Protein AF-0000000076976028 (afdb_homodimer)

Sequence (360 aa):
MKITAATSFAPACDESLAGLVNSCLFDVTYEQRVEIQTKALVPENLKFLDPPKCEGVFVSKLKPELKIQDKASLKLQSTLLKIVVSVIQSMVDVTTPVPTTGDVAADAAATEEKQNKILGQLTDALVLIGSANASINKRRCGDLQGIIAKKYEPLCKSYTSHHNQNFQKIIMTRILFQIQMKITAATSFAPACDESLAGLVNSCLFDVTYEQRVEIQTKALVPENLKFLDPPKCEGVFVSKLKPELKIQDKASLKLQSTLLKIVVSVIQSMVDVTTPVPTTGDVAADAAATEEKQNKILGQLTDALVLIGSANASINKRRCGDLQGIIAKKYEPLCKSYTSHHNQNFQKIIMTRILFQIQ

Structure (mmCIF, N/CA/C/O backbone):
data_AF-0000000076976028-model_v1
#
loop_
_entity.id
_entity.type
_entity.pdbx_description
1 polymer 'Uncharacterized protein'
#
loop_
_atom_site.group_PDB
_atom_site.id
_atom_site.type_symbol
_atom_site.label_atom_id
_atom_site.label_alt_id
_atom_site.label_comp_id
_atom_site.label_asym_id
_atom_site.label_entity_id
_atom_site.label_seq_id
_atom_site.pdbx_PDB_ins_code
_atom_site.Cartn_x
_atom_site.Cartn_y
_atom_site.Cartn_z
_atom_site.occupancy
_atom_site.B_iso_or_equiv
_atom_site.auth_seq_id
_atom_site.auth_comp_id
_atom_site.auth_asym_id
_atom_site.auth_atom_id
_atom_site.pdbx_PDB_model_num
ATOM 1 N N . MET A 1 1 ? -22.922 1.224 26.766 1 20.97 1 MET A N 1
ATOM 2 C CA . MET A 1 1 ? -22.094 0.049 26.516 1 20.97 1 MET A CA 1
ATOM 3 C C . MET A 1 1 ? -21.031 0.35 25.469 1 20.97 1 MET A C 1
ATOM 5 O O . MET A 1 1 ? -21.359 0.759 24.344 1 20.97 1 MET A O 1
ATOM 9 N N . LYS A 1 2 ? -19.828 0.816 25.781 1 28.77 2 LYS A N 1
ATOM 10 C CA . LYS A 1 2 ? -18.781 1.252 24.859 1 28.77 2 LYS A CA 1
ATOM 11 C C . LYS A 1 2 ? -18.438 0.158 23.859 1 28.77 2 LYS A C 1
ATOM 13 O O . LYS A 1 2 ? -18.094 -0.962 24.234 1 28.77 2 LYS A O 1
ATOM 18 N N . ILE A 1 3 ? -19.062 -0.055 22.828 1 30.62 3 ILE A N 1
ATOM 19 C CA . ILE A 1 3 ? -18.875 -1.087 21.828 1 30.62 3 ILE A CA 1
ATOM 20 C C . ILE A 1 3 ? -17.406 -1.133 21.391 1 30.62 3 ILE A C 1
ATOM 22 O O . ILE A 1 3 ? -16.906 -0.194 20.781 1 30.62 3 ILE A O 1
ATOM 26 N N . THR A 1 4 ? -16.531 -1.501 22.297 1 37.06 4 THR A N 1
ATOM 27 C CA . THR A 1 4 ? -15.148 -1.822 21.938 1 37.06 4 THR A CA 1
ATOM 28 C C . THR A 1 4 ? -15.102 -2.734 20.719 1 37.06 4 THR A C 1
ATOM 30 O O . THR A 1 4 ? -15.617 -3.854 20.75 1 37.06 4 THR A O 1
ATOM 33 N N . ALA A 1 5 ? -15.484 -2.428 19.625 1 40.16 5 ALA A N 1
ATOM 34 C CA . ALA A 1 5 ? -15.406 -3.295 18.453 1 40.16 5 ALA A CA 1
ATOM 35 C C . ALA A 1 5 ? -14.195 -4.219 18.547 1 40.16 5 ALA A C 1
ATOM 37 O O . ALA A 1 5 ? -13.062 -3.754 18.672 1 40.16 5 ALA A O 1
ATOM 38 N N . ALA A 1 6 ? -14.219 -5.293 19.219 1 43.56 6 ALA A N 1
ATOM 39 C CA . ALA A 1 6 ? -13.266 -6.383 19.391 1 43.56 6 ALA A CA 1
ATOM 40 C C . ALA A 1 6 ? -12.484 -6.645 18.109 1 43.56 6 ALA A C 1
ATOM 42 O O . ALA A 1 6 ? -13.078 -6.84 17.047 1 43.56 6 ALA A O 1
ATOM 43 N N . THR A 1 7 ? -11.391 -5.957 17.953 1 57 7 THR A N 1
ATOM 44 C CA . THR A 1 7 ? -10.516 -6.227 16.812 1 57 7 THR A CA 1
ATOM 45 C C . THR A 1 7 ? -10.375 -7.73 16.594 1 57 7 THR A C 1
ATOM 47 O O . THR A 1 7 ? -9.953 -8.461 17.484 1 57 7 THR A O 1
ATOM 50 N N . SER A 1 8 ? -11.234 -8.383 15.898 1 73.88 8 SER A N 1
ATOM 51 C CA . SER A 1 8 ? -11.164 -9.797 15.547 1 73.88 8 SER A CA 1
ATOM 52 C C . SER A 1 8 ? -9.938 -10.094 14.695 1 73.88 8 SER A C 1
ATOM 54 O O . SER A 1 8 ? -9.57 -9.297 13.828 1 73.88 8 SER A O 1
ATOM 56 N N . PHE A 1 9 ? -9.055 -10.914 15.312 1 81.06 9 PHE A N 1
ATOM 57 C CA . PHE A 1 9 ? -7.859 -11.367 14.625 1 81.06 9 PHE A CA 1
ATOM 58 C C . PHE A 1 9 ? -8.133 -12.672 13.875 1 81.06 9 PHE A C 1
ATOM 60 O O . PHE A 1 9 ? -9.016 -13.445 14.266 1 81.06 9 PHE A O 1
ATOM 67 N N . ALA A 1 10 ? -7.457 -12.836 12.758 1 84.88 10 ALA A N 1
ATOM 68 C CA . ALA A 1 10 ? -7.438 -14.125 12.07 1 84.88 10 ALA A CA 1
ATOM 69 C C . ALA A 1 10 ? -6.488 -15.094 12.766 1 84.88 10 ALA A C 1
ATOM 71 O O . ALA A 1 10 ? -5.625 -14.688 13.539 1 84.88 10 ALA A O 1
ATOM 72 N N . PRO A 1 11 ? -6.711 -16.406 12.516 1 87.12 11 PRO A N 1
ATOM 73 C CA . PRO A 1 11 ? -5.75 -17.375 13.039 1 87.12 11 PRO A CA 1
ATOM 74 C C . PRO A 1 11 ? -4.312 -17.062 12.633 1 87.12 11 PRO A C 1
ATOM 76 O O . PRO A 1 11 ? -4.082 -16.469 11.57 1 87.12 11 PRO A O 1
ATOM 79 N N . ALA A 1 12 ? -3.361 -17.547 13.445 1 88.88 12 ALA A N 1
ATOM 80 C CA . ALA A 1 12 ? -1.941 -17.297 13.211 1 88.88 12 ALA A CA 1
ATOM 81 C C . ALA A 1 12 ? -1.494 -17.891 11.883 1 88.88 12 ALA A C 1
ATOM 83 O O . ALA A 1 12 ? -1.927 -18.984 11.508 1 88.88 12 ALA A O 1
ATOM 84 N N . CYS A 1 13 ? -0.639 -17.141 11.219 1 87.31 13 CYS A N 1
ATOM 85 C CA . CYS A 1 13 ? 0.009 -17.703 10.047 1 87.31 13 CYS A CA 1
ATOM 86 C C . CYS A 1 13 ? 1.301 -18.422 10.422 1 87.31 13 CYS A C 1
ATOM 88 O O 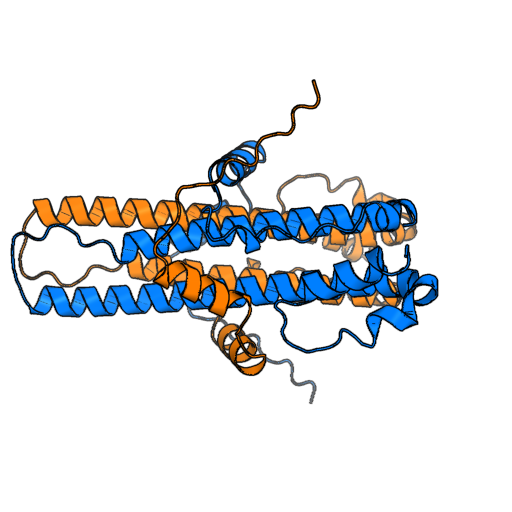. CYS A 1 13 ? 1.648 -18.484 11.602 1 87.31 13 CYS A O 1
ATOM 90 N N . ASP A 1 14 ? 1.913 -19.078 9.461 1 90.56 14 ASP A N 1
ATOM 91 C CA . ASP A 1 14 ? 3.17 -19.781 9.703 1 90.56 14 ASP A CA 1
ATOM 92 C C . ASP A 1 14 ? 4.223 -18.844 10.289 1 90.56 14 ASP A C 1
ATOM 94 O O . ASP A 1 14 ? 4.355 -17.703 9.852 1 90.56 14 ASP A O 1
ATOM 98 N N . GLU A 1 15 ? 5 -19.344 11.195 1 89.94 15 GLU A N 1
ATOM 99 C CA . GLU A 1 15 ? 5.98 -18.531 11.906 1 89.94 15 GLU A CA 1
ATOM 100 C C . GLU A 1 15 ? 7.055 -18 10.961 1 89.94 15 GLU A C 1
ATOM 102 O O . GLU A 1 15 ? 7.535 -16.875 11.133 1 89.94 15 GLU A O 1
ATOM 107 N N . SER A 1 16 ? 7.418 -18.844 10.039 1 89.62 16 SER A N 1
ATOM 108 C CA . SER A 1 16 ? 8.422 -18.391 9.07 1 89.62 16 SER A CA 1
ATOM 109 C C . SER A 1 16 ? 7.898 -17.234 8.234 1 89.62 16 SER A C 1
ATOM 111 O O . SER A 1 16 ? 8.633 -16.266 7.973 1 89.62 16 SER A O 1
ATOM 113 N N . LEU A 1 17 ? 6.676 -17.344 7.883 1 90.44 17 LEU A N 1
ATOM 114 C CA . LEU A 1 17 ? 6.047 -16.266 7.129 1 90.44 17 LEU A CA 1
ATOM 115 C C . LEU A 1 17 ? 5.922 -15.016 7.98 1 90.44 17 LEU A C 1
ATOM 117 O O . LEU A 1 17 ? 6.219 -13.914 7.516 1 90.44 17 LEU A O 1
ATOM 121 N N . ALA A 1 18 ? 5.543 -15.219 9.203 1 87.12 18 ALA A N 1
ATOM 122 C CA . ALA A 1 18 ? 5.441 -14.094 10.117 1 87.12 18 ALA A CA 1
ATOM 123 C C . ALA A 1 18 ? 6.789 -13.391 10.273 1 87.12 18 ALA A C 1
ATOM 125 O O . ALA A 1 18 ? 6.855 -12.156 10.273 1 87.12 18 ALA A O 1
ATOM 126 N N . GLY A 1 19 ? 7.789 -14.18 10.398 1 86.38 19 GLY A N 1
ATOM 127 C CA . GLY A 1 19 ? 9.133 -13.617 10.484 1 86.38 19 GLY A CA 1
ATOM 128 C C . GLY A 1 19 ? 9.531 -12.844 9.242 1 86.38 19 GLY A C 1
ATOM 129 O O . GLY A 1 19 ? 10.133 -11.773 9.344 1 86.38 19 GLY A O 1
ATOM 130 N N . LEU A 1 20 ? 9.195 -13.359 8.109 1 89.12 20 LEU A N 1
ATOM 131 C CA . LEU A 1 20 ? 9.484 -12.688 6.848 1 89.12 20 LEU A CA 1
ATOM 132 C C . LEU A 1 20 ? 8.758 -11.352 6.762 1 89.12 20 LEU A C 1
ATOM 134 O O . LEU A 1 20 ? 9.352 -10.344 6.375 1 89.12 20 LEU A O 1
ATOM 138 N N . VAL A 1 21 ? 7.477 -11.383 7.105 1 87.88 21 VAL A N 1
ATOM 139 C CA . VAL A 1 21 ? 6.672 -10.164 7.059 1 87.88 21 VAL A CA 1
ATOM 140 C C . VAL A 1 21 ? 7.281 -9.102 7.969 1 87.88 21 VAL A C 1
ATOM 142 O O . VAL A 1 21 ? 7.469 -7.957 7.555 1 87.88 21 VAL A O 1
ATOM 145 N N . ASN A 1 22 ? 7.688 -9.523 9.125 1 81.81 22 ASN A N 1
ATOM 146 C CA . ASN A 1 22 ? 8.312 -8.602 10.07 1 81.81 22 ASN A CA 1
ATOM 147 C C . ASN A 1 22 ? 9.609 -8.023 9.516 1 81.81 22 ASN A C 1
ATOM 149 O O . ASN A 1 22 ? 9.836 -6.812 9.586 1 81.81 22 ASN A O 1
ATOM 153 N N . SER A 1 23 ? 10.359 -8.797 8.945 1 82.81 23 SER A N 1
ATOM 154 C CA . SER A 1 23 ? 11.641 -8.367 8.398 1 82.81 23 SER A CA 1
ATOM 155 C C . SER A 1 23 ? 11.445 -7.41 7.223 1 82.81 23 SER A C 1
ATOM 157 O O . SER A 1 23 ? 12.156 -6.41 7.105 1 82.81 23 SER A O 1
ATOM 159 N N . CYS A 1 24 ? 10.531 -7.672 6.406 1 86.94 24 CYS A N 1
ATOM 160 C CA . CYS A 1 24 ? 10.273 -6.844 5.23 1 86.94 24 CYS A CA 1
ATOM 161 C C . CYS A 1 24 ? 9.75 -5.473 5.637 1 86.94 24 CYS A C 1
ATOM 163 O O . CYS A 1 24 ? 10.086 -4.465 5.012 1 86.94 24 CYS A O 1
ATOM 165 N N . LEU A 1 25 ? 8.961 -5.457 6.672 1 81.12 25 LEU A N 1
ATOM 166 C CA . LEU A 1 25 ? 8.32 -4.207 7.051 1 81.12 25 LEU A CA 1
ATOM 167 C C . LEU A 1 25 ? 9.266 -3.334 7.871 1 81.12 25 LEU A C 1
ATOM 169 O O . LEU A 1 25 ? 9.195 -2.105 7.805 1 81.12 25 LEU A O 1
ATOM 173 N N . PHE A 1 26 ? 10.227 -4.086 8.586 1 76.25 26 PHE A N 1
ATOM 174 C CA . PHE A 1 26 ? 10.875 -3.273 9.602 1 76.25 26 PHE A CA 1
ATOM 175 C C . PHE A 1 26 ? 12.391 -3.377 9.492 1 76.25 26 PHE A C 1
ATOM 177 O O . PHE A 1 26 ? 13.117 -2.523 10.016 1 76.25 26 PHE A O 1
ATOM 184 N N . ASP A 1 27 ? 12.891 -4.406 8.883 1 78.31 27 ASP A N 1
ATOM 185 C CA . ASP A 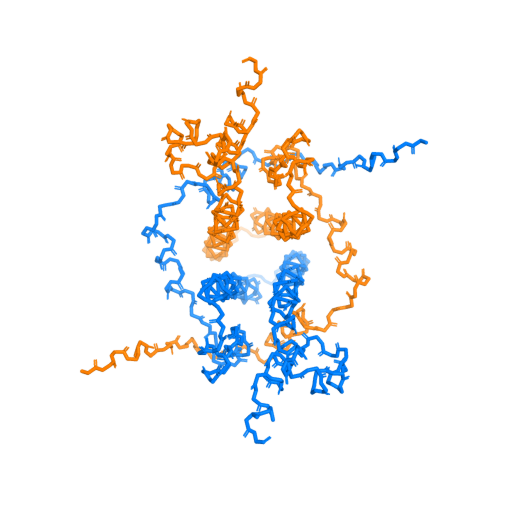1 27 ? 14.328 -4.66 8.961 1 78.31 27 ASP A CA 1
ATOM 186 C C . ASP A 1 27 ? 15.008 -4.344 7.629 1 78.31 27 ASP A C 1
ATOM 188 O O . ASP A 1 27 ? 16.172 -4.691 7.426 1 78.31 27 ASP A O 1
ATOM 192 N N . VAL A 1 28 ? 14.406 -3.682 6.734 1 80.88 28 VAL A N 1
ATOM 193 C CA . VAL A 1 28 ? 15 -3.404 5.43 1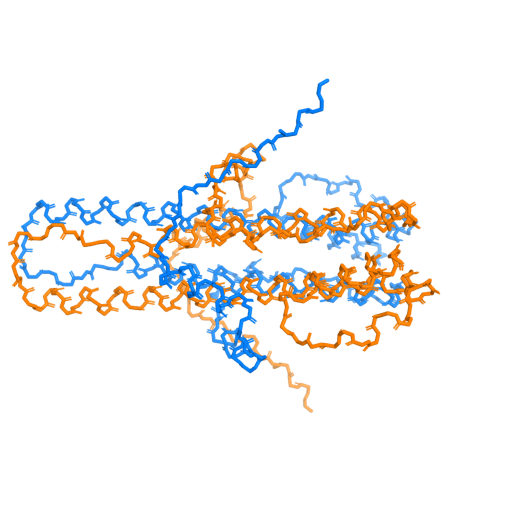 80.88 28 VAL A CA 1
ATOM 194 C C . VAL A 1 28 ? 15.781 -2.094 5.484 1 80.88 28 VAL A C 1
ATOM 196 O O . VAL A 1 28 ? 15.312 -1.108 6.062 1 80.88 28 VAL A O 1
ATOM 199 N N . THR A 1 29 ? 16.984 -2.109 4.969 1 80 29 THR A N 1
ATOM 200 C CA . THR A 1 29 ? 17.828 -0.923 4.965 1 80 29 THR A CA 1
ATOM 201 C C . THR A 1 29 ? 17.312 0.106 3.961 1 80 29 THR A C 1
ATOM 203 O O . THR A 1 29 ? 16.5 -0.216 3.098 1 80 29 THR A O 1
ATOM 206 N N . TYR A 1 30 ? 17.844 1.312 4.133 1 80.25 30 TYR A N 1
ATOM 207 C CA . TYR A 1 30 ? 17.5 2.381 3.207 1 80.25 30 TYR A CA 1
ATOM 208 C C . TYR A 1 30 ? 17.922 2.035 1.786 1 80.25 30 TYR A C 1
ATOM 210 O O . TYR A 1 30 ? 17.172 2.238 0.834 1 80.25 30 TYR A O 1
ATOM 218 N N . GLU A 1 31 ? 19.094 1.453 1.656 1 84.25 31 GLU A N 1
ATOM 219 C CA . GLU A 1 31 ? 19.625 1.106 0.345 1 84.25 31 GLU A CA 1
ATOM 220 C C . GLU A 1 31 ? 18.766 0.063 -0.352 1 84.25 31 GLU A C 1
ATOM 222 O O . GLU A 1 31 ? 18.484 0.174 -1.55 1 84.25 31 GLU A O 1
ATOM 227 N N . GLN A 1 32 ? 18.312 -0.874 0.412 1 85.81 32 GLN A N 1
ATOM 228 C CA . GLN A 1 32 ? 17.438 -1.913 -0.142 1 85.81 32 GLN A CA 1
ATOM 229 C C . GLN A 1 32 ? 16.109 -1.338 -0.585 1 85.81 32 GLN A C 1
ATOM 231 O O . GLN A 1 32 ? 15.578 -1.714 -1.634 1 85.81 32 GLN A O 1
ATOM 236 N N . ARG A 1 33 ? 15.594 -0.494 0.215 1 85.19 33 ARG A N 1
ATOM 237 C CA . ARG A 1 33 ? 14.328 0.146 -0.127 1 85.19 33 ARG A CA 1
ATOM 238 C C . ARG A 1 33 ? 14.445 0.928 -1.431 1 85.19 33 ARG A C 1
ATOM 240 O O . ARG A 1 33 ? 13.57 0.833 -2.297 1 85.19 33 ARG A O 1
ATOM 247 N N . VAL A 1 34 ? 15.539 1.664 -1.543 1 84.31 34 VAL A N 1
ATOM 248 C CA . VAL A 1 34 ? 15.758 2.475 -2.736 1 84.31 34 VAL A CA 1
ATOM 249 C C . VAL A 1 34 ? 15.898 1.568 -3.959 1 84.31 34 VAL A C 1
ATOM 251 O O . VAL A 1 34 ? 15.359 1.87 -5.027 1 84.31 34 VAL A O 1
ATOM 254 N N . GLU A 1 35 ? 16.562 0.488 -3.773 1 89.25 35 GLU A N 1
ATOM 255 C CA . GLU A 1 35 ? 16.719 -0.466 -4.867 1 89.25 35 GLU A CA 1
ATOM 256 C C . GLU A 1 35 ? 15.375 -1.002 -5.336 1 89.25 35 GLU A C 1
ATOM 258 O O . GLU A 1 35 ? 15.094 -1.025 -6.535 1 89.25 35 GLU A O 1
ATOM 263 N N . ILE A 1 36 ? 14.57 -1.412 -4.43 1 90.81 36 ILE A N 1
ATOM 264 C CA . ILE A 1 36 ? 13.258 -1.976 -4.754 1 90.81 36 ILE A CA 1
ATOM 265 C C . ILE A 1 36 ? 12.391 -0.909 -5.414 1 90.81 36 ILE A C 1
ATOM 267 O O . ILE A 1 36 ? 11.68 -1.188 -6.383 1 90.81 36 ILE A O 1
ATOM 271 N N . GLN A 1 37 ? 12.477 0.285 -4.941 1 87.69 37 GLN A N 1
ATOM 272 C CA . GLN A 1 37 ? 11.711 1.39 -5.504 1 87.69 37 GLN A CA 1
ATOM 273 C C . GLN A 1 37 ? 12.164 1.696 -6.93 1 87.69 37 GLN A C 1
ATOM 275 O O . GLN A 1 37 ? 11.336 1.979 -7.801 1 87.69 37 GLN A O 1
ATOM 280 N N . THR A 1 38 ? 13.445 1.634 -7.117 1 86.62 38 THR A N 1
ATOM 281 C CA . THR A 1 38 ? 14.008 2.004 -8.414 1 86.62 38 THR A CA 1
ATOM 282 C C . THR A 1 38 ? 13.695 0.938 -9.461 1 86.62 38 THR A C 1
ATOM 284 O O . THR A 1 38 ? 13.5 1.254 -10.641 1 86.62 38 THR A O 1
ATOM 287 N N . LYS A 1 39 ? 13.594 -0.234 -9.039 1 87.94 39 LYS A N 1
ATOM 288 C CA . LYS A 1 39 ? 13.328 -1.32 -9.977 1 87.94 39 LYS A CA 1
ATOM 289 C C . LYS A 1 39 ? 11.844 -1.401 -10.328 1 87.94 39 LYS A C 1
ATOM 291 O O . LYS A 1 39 ? 11.469 -2.008 -11.328 1 87.94 39 LYS A O 1
ATOM 296 N N . ALA A 1 40 ? 11.031 -0.936 -9.461 1 87.5 40 ALA A N 1
ATOM 297 C CA . ALA A 1 40 ? 9.586 -0.984 -9.68 1 87.5 40 ALA A CA 1
ATOM 298 C C . ALA A 1 40 ? 9.141 0.095 -10.664 1 87.5 40 ALA A C 1
ATOM 300 O O . ALA A 1 40 ? 8.523 1.087 -10.266 1 87.5 40 ALA A O 1
ATOM 301 N N . LEU A 1 41 ? 9.359 -0.193 -11.906 1 86.94 41 LEU A N 1
ATOM 302 C CA . LEU A 1 41 ? 8.969 0.753 -12.945 1 86.94 41 LEU A CA 1
ATOM 303 C C . LEU A 1 41 ? 7.488 0.62 -13.273 1 86.94 41 LEU A C 1
ATOM 305 O O . LEU A 1 41 ? 6.973 -0.494 -13.398 1 86.94 41 LEU A O 1
ATOM 309 N N . VAL A 1 42 ? 6.848 1.713 -13.43 1 84.56 42 VAL A N 1
ATOM 310 C CA . VAL A 1 42 ? 5.422 1.739 -13.75 1 84.56 42 VAL A CA 1
ATOM 311 C C . VAL A 1 42 ? 5.219 1.442 -15.234 1 84.56 42 VAL A C 1
ATOM 313 O O . VAL A 1 42 ? 5.887 2.029 -16.094 1 84.56 42 VAL A O 1
ATOM 316 N N . PRO A 1 43 ? 4.355 0.511 -15.531 1 86.06 43 PRO A N 1
ATOM 317 C CA . PRO A 1 43 ? 4.027 0.306 -16.938 1 86.06 43 PRO A CA 1
ATOM 318 C C . PRO A 1 43 ? 3.553 1.585 -17.625 1 86.06 43 PRO A C 1
ATOM 320 O O . PRO A 1 43 ? 2.865 2.402 -17.016 1 86.06 43 PRO A O 1
ATOM 323 N N . GLU A 1 44 ? 3.828 1.749 -18.875 1 85.19 44 GLU A N 1
ATOM 324 C CA . GLU A 1 44 ? 3.59 2.982 -19.609 1 85.19 44 GLU A CA 1
ATOM 325 C C . GLU A 1 44 ? 2.1 3.305 -19.688 1 85.19 44 GLU A C 1
ATOM 327 O O . GLU A 1 44 ? 1.714 4.477 -19.719 1 85.19 44 GLU A O 1
ATOM 332 N N . ASN A 1 45 ? 1.288 2.215 -19.719 1 83.31 45 ASN A N 1
ATOM 333 C CA . ASN A 1 45 ? -0.143 2.471 -19.828 1 83.31 45 ASN A CA 1
ATOM 334 C C . ASN A 1 45 ? -0.797 2.633 -18.469 1 83.31 45 ASN A C 1
ATOM 336 O O . ASN A 1 45 ? -2.023 2.588 -18.344 1 83.31 45 ASN A O 1
ATOM 340 N N . LEU A 1 46 ? -0.031 2.752 -17.469 1 80.44 46 LEU A N 1
ATOM 341 C CA . LEU A 1 46 ? -0.53 3.039 -16.141 1 80.44 46 LEU A CA 1
ATOM 342 C C . LEU A 1 46 ? 0.056 4.344 -15.602 1 80.44 46 LEU A C 1
ATOM 344 O O . LEU A 1 46 ? 0.253 4.496 -14.398 1 80.44 46 LEU A O 1
ATOM 348 N N . LYS A 1 47 ? 0.334 5.246 -16.375 1 69.38 47 LYS A N 1
ATOM 349 C CA . LYS A 1 47 ? 0.938 6.531 -16.031 1 69.38 47 LYS A CA 1
ATOM 350 C C . LYS A 1 47 ? 0.032 7.34 -15.117 1 69.38 47 LYS A C 1
ATOM 352 O O . LYS A 1 47 ? 0.505 8.211 -14.375 1 69.38 47 LYS A O 1
ATOM 357 N N . PHE A 1 48 ? -1.181 6.91 -15.188 1 63.5 48 PHE A N 1
ATOM 358 C CA . PHE A 1 48 ? -2.156 7.629 -14.375 1 63.5 48 PHE A CA 1
ATOM 359 C C . PHE A 1 48 ? -1.907 7.391 -12.891 1 63.5 48 PHE A C 1
ATOM 361 O O . PHE A 1 48 ? -2.457 8.094 -12.047 1 63.5 48 PHE A O 1
ATOM 368 N N . LEU A 1 49 ? -0.99 6.469 -12.625 1 68.81 49 LEU A N 1
ATOM 369 C CA . LEU A 1 49 ? -0.637 6.152 -11.242 1 68.81 49 LEU A CA 1
ATOM 370 C C . LEU A 1 49 ? 0.26 7.234 -10.648 1 68.81 49 LEU A C 1
ATOM 372 O O . LEU A 1 49 ? 0.42 7.312 -9.43 1 68.81 49 LEU A O 1
ATOM 376 N N . ASP A 1 50 ? 0.769 8.109 -11.484 1 67.69 50 ASP A N 1
ATOM 377 C CA . ASP A 1 50 ? 1.628 9.172 -10.969 1 67.69 50 ASP A CA 1
ATOM 378 C C . ASP A 1 50 ? 0.827 10.172 -10.141 1 67.69 50 ASP A C 1
ATOM 380 O O . ASP A 1 50 ? -0.225 10.648 -10.578 1 67.69 50 ASP A O 1
ATOM 384 N N . PRO A 1 51 ? 1.32 10.414 -8.859 1 70.75 51 PRO A N 1
ATOM 385 C CA . PRO A 1 51 ? 0.577 11.352 -8.016 1 70.75 51 PRO A CA 1
ATOM 386 C C . PRO A 1 51 ? 0.468 12.75 -8.633 1 70.75 51 PRO A C 1
ATOM 388 O O . PRO A 1 51 ? 1.431 13.242 -9.227 1 70.75 51 PRO A O 1
ATOM 391 N N . PRO A 1 52 ? -0.646 13.312 -8.547 1 64.62 52 PRO A N 1
ATOM 392 C CA . PRO A 1 52 ? -0.811 14.664 -9.094 1 64.62 52 PRO A CA 1
ATOM 393 C C . PRO A 1 52 ? 0.007 15.711 -8.344 1 64.62 52 PRO A C 1
ATOM 395 O O . PRO A 1 52 ? 0.059 15.688 -7.109 1 64.62 52 PRO A O 1
ATOM 398 N N . LYS A 1 53 ? 0.709 16.562 -9.109 1 65.12 53 LYS A N 1
ATOM 399 C CA . LYS A 1 53 ? 1.507 17.625 -8.516 1 65.12 53 LYS A CA 1
ATOM 400 C C . LYS A 1 53 ? 0.751 18.953 -8.531 1 65.12 53 LYS A C 1
ATOM 402 O O . LYS A 1 53 ? -0.039 19.219 -9.445 1 65.12 53 LYS A O 1
ATOM 407 N N . CYS A 1 54 ? 0.896 19.641 -7.395 1 63.09 54 CYS A N 1
ATOM 408 C CA . CYS A 1 54 ? 0.322 20.984 -7.352 1 63.09 54 CYS A CA 1
ATOM 409 C C . CYS A 1 54 ? 1.001 21.891 -8.367 1 63.09 54 CYS A C 1
ATOM 411 O O . CYS A 1 54 ? 2.211 21.797 -8.578 1 63.09 54 CYS A O 1
ATOM 413 N N . GLU A 1 55 ? 0.2 22.688 -8.945 1 57.47 55 GLU A N 1
ATOM 414 C CA . GLU A 1 55 ? 0.748 23.656 -9.891 1 57.47 55 GLU A CA 1
ATOM 415 C C . GLU A 1 55 ? 1.717 24.609 -9.203 1 57.47 55 GLU A C 1
ATOM 417 O O . GLU A 1 55 ? 1.506 25 -8.055 1 57.47 55 GLU A O 1
ATOM 422 N N . GLY A 1 56 ? 2.785 24.844 -9.898 1 57.19 56 GLY A N 1
ATOM 423 C CA . GLY A 1 56 ? 3.869 25.656 -9.375 1 57.19 56 GLY A CA 1
ATOM 424 C C . GLY A 1 56 ? 3.395 26.969 -8.773 1 57.19 56 GLY A C 1
ATOM 425 O O . GLY A 1 56 ? 3.861 27.375 -7.711 1 57.19 56 GLY A O 1
ATOM 426 N N . VAL A 1 57 ? 2.455 27.578 -9.445 1 55.5 57 VAL A N 1
ATOM 427 C CA . VAL A 1 57 ? 1.968 28.875 -8.992 1 55.5 57 VAL A CA 1
ATOM 428 C C . VAL A 1 57 ? 1.342 28.75 -7.609 1 55.5 57 VAL A C 1
ATOM 430 O O . VAL A 1 57 ? 1.488 29.625 -6.766 1 55.5 57 VAL A O 1
ATOM 433 N N . PHE A 1 58 ? 0.777 27.641 -7.32 1 59.94 58 PHE A N 1
ATOM 434 C CA . PHE A 1 58 ? 0.142 27.422 -6.027 1 59.94 58 PHE A CA 1
ATOM 435 C C . PHE A 1 58 ? 1.181 27.062 -4.969 1 59.94 58 PHE A C 1
ATOM 437 O O . PHE A 1 58 ? 1.092 27.531 -3.83 1 59.94 58 PHE A O 1
ATOM 444 N N . VAL A 1 59 ? 2.115 26.391 -5.48 1 64.75 59 VAL A N 1
ATOM 445 C CA . VAL A 1 59 ? 3.143 25.922 -4.555 1 64.75 59 VAL A CA 1
ATOM 446 C C . VAL A 1 59 ? 3.91 27.109 -3.988 1 64.75 59 VAL A C 1
ATOM 448 O O . VAL A 1 59 ? 4.27 27.125 -2.809 1 64.75 59 VAL A O 1
ATOM 451 N N . SER A 1 60 ? 4.047 28.031 -4.832 1 65.88 60 SER A N 1
ATOM 452 C CA . SER A 1 60 ? 4.824 29.188 -4.41 1 65.88 60 SER A CA 1
ATOM 453 C C . SER A 1 60 ? 4.094 29.984 -3.33 1 65.88 60 SER A C 1
ATOM 455 O O . SER A 1 60 ? 4.719 30.703 -2.547 1 65.88 60 SER A O 1
ATOM 457 N N . LYS A 1 61 ? 2.822 29.859 -3.264 1 63.88 61 LYS A N 1
ATOM 458 C CA . LYS A 1 61 ? 2.008 30.625 -2.328 1 63.88 61 LYS A CA 1
ATOM 459 C C . LYS A 1 61 ? 1.789 29.859 -1.028 1 63.88 61 LYS A C 1
ATOM 461 O O . LYS A 1 61 ? 1.268 30.406 -0.056 1 63.88 61 LYS A O 1
ATOM 466 N N . LEU A 1 62 ? 2.25 28.688 -1.075 1 70.62 62 LEU A N 1
ATOM 467 C CA . LEU A 1 62 ? 2.047 27.859 0.105 1 70.62 62 LEU A CA 1
ATOM 468 C C . LEU A 1 62 ? 3.061 28.203 1.192 1 70.62 62 LEU A C 1
ATOM 470 O O . LEU A 1 62 ? 4.203 28.547 0.893 1 70.62 62 LEU A O 1
ATOM 474 N N . LYS A 1 63 ? 2.533 28.156 2.33 1 74.31 63 LYS A N 1
ATOM 475 C CA . LYS A 1 63 ? 3.461 28.25 3.453 1 74.31 63 LYS A CA 1
ATOM 476 C C . LYS A 1 63 ? 4.488 27.109 3.41 1 74.31 63 LYS A C 1
ATOM 478 O O . LYS A 1 63 ? 4.195 26.016 2.936 1 74.31 63 LYS A O 1
ATOM 483 N N . PRO A 1 64 ? 5.648 27.422 3.801 1 77.88 64 PRO A N 1
ATOM 484 C CA . PRO A 1 64 ? 6.719 26.438 3.762 1 77.88 64 PRO A CA 1
ATOM 485 C C . PRO A 1 64 ? 6.312 25.109 4.402 1 77.88 64 PRO A C 1
ATOM 487 O O . PRO A 1 64 ? 6.66 24.031 3.891 1 77.88 64 PRO A O 1
ATOM 490 N N . GLU A 1 65 ? 5.535 25.203 5.48 1 73.31 65 GLU A N 1
ATOM 491 C CA . GLU A 1 65 ? 5.113 24 6.18 1 73.31 65 GLU A CA 1
ATOM 492 C C . GLU A 1 65 ? 4.211 23.141 5.301 1 73.31 65 GLU A C 1
ATOM 494 O O . GLU A 1 65 ? 4.32 21.906 5.309 1 73.31 65 GLU A O 1
ATOM 499 N N . LEU A 1 66 ? 3.426 23.797 4.535 1 75.81 66 LEU A N 1
ATOM 500 C CA . LEU A 1 66 ? 2.492 23.078 3.674 1 75.81 66 LEU A CA 1
ATOM 501 C C . LEU A 1 66 ? 3.213 22.484 2.471 1 75.81 66 LEU A C 1
ATOM 503 O O . LEU A 1 66 ? 2.836 21.422 1.981 1 75.81 66 LEU A O 1
ATOM 507 N N . LYS A 1 67 ? 4.227 23.203 2.057 1 78.12 67 LYS A N 1
ATOM 508 C CA . LYS A 1 67 ? 5.039 22.656 0.967 1 78.12 67 LYS A CA 1
ATOM 509 C C . LYS A 1 67 ? 5.73 21.375 1.382 1 78.12 67 LYS A C 1
ATOM 511 O O . LYS A 1 67 ? 5.754 20.391 0.622 1 78.12 67 LYS A O 1
ATOM 516 N N . ILE A 1 68 ? 6.223 21.375 2.527 1 79.31 68 ILE A N 1
ATOM 517 C CA . ILE A 1 68 ? 6.914 20.203 3.061 1 79.31 68 ILE A CA 1
ATOM 518 C C . ILE A 1 68 ? 5.93 19.062 3.221 1 79.31 68 ILE A C 1
ATOM 520 O O . ILE A 1 68 ? 6.23 17.922 2.854 1 79.31 68 ILE A O 1
ATOM 524 N N . GLN A 1 69 ? 4.746 19.406 3.629 1 78.75 69 GLN A N 1
ATOM 525 C CA . GLN A 1 69 ? 3.719 18.391 3.83 1 78.75 69 GLN A CA 1
ATOM 526 C C . GLN A 1 69 ? 3.264 17.797 2.5 1 78.75 69 GLN A C 1
ATOM 528 O O . GLN A 1 69 ? 3.066 16.578 2.391 1 78.75 69 GLN A O 1
ATOM 533 N N . ASP A 1 70 ? 3.113 18.625 1.584 1 81 70 ASP A N 1
ATOM 534 C CA . ASP A 1 70 ? 2.666 18.125 0.282 1 81 70 ASP A CA 1
ATOM 535 C C . ASP A 1 70 ? 3.729 17.25 -0.369 1 81 70 ASP A C 1
ATOM 537 O O . ASP A 1 70 ? 3.404 16.234 -0.983 1 81 70 ASP A O 1
ATOM 541 N N . LYS A 1 71 ? 4.938 17.688 -0.244 1 83.81 71 LYS A N 1
ATOM 542 C CA . LYS A 1 71 ? 6.031 16.875 -0.778 1 83.81 71 LYS A CA 1
ATOM 543 C C . LYS A 1 71 ? 6.062 15.492 -0.129 1 83.81 71 LYS A C 1
ATOM 545 O O . LYS A 1 71 ? 6.297 14.492 -0.806 1 83.81 71 LYS A O 1
ATOM 550 N N . ALA A 1 72 ? 5.824 15.445 1.141 1 83.69 72 ALA A N 1
ATOM 551 C CA . ALA A 1 72 ? 5.789 14.172 1.863 1 83.69 72 ALA A CA 1
ATOM 552 C C . ALA A 1 72 ? 4.633 13.305 1.387 1 83.69 72 ALA A C 1
ATOM 554 O O . ALA A 1 72 ? 4.785 12.094 1.225 1 83.69 72 ALA A O 1
ATOM 555 N N . SER A 1 73 ? 3.5 13.93 1.189 1 85.19 73 SER A N 1
ATOM 556 C CA . SER A 1 73 ? 2.334 13.203 0.692 1 85.19 73 SER A CA 1
ATOM 557 C C . SER A 1 73 ? 2.59 12.633 -0.699 1 85.19 73 SER A C 1
ATOM 559 O O . SER A 1 73 ? 2.221 11.492 -0.983 1 85.19 73 SER A O 1
ATOM 561 N N . LEU A 1 74 ? 3.264 13.438 -1.501 1 83.38 74 LEU A N 1
ATOM 562 C CA . LEU A 1 74 ? 3.576 13 -2.857 1 83.38 74 LEU A CA 1
ATOM 563 C C . LEU A 1 74 ? 4.527 11.805 -2.838 1 83.38 74 LEU A C 1
ATOM 565 O O . LEU A 1 74 ? 4.355 10.859 -3.605 1 83.38 74 LEU A O 1
ATOM 569 N N . LYS A 1 75 ? 5.473 11.852 -2.02 1 86.31 75 LYS A N 1
ATOM 570 C CA . LYS A 1 75 ? 6.418 10.75 -1.89 1 86.31 75 LYS A CA 1
ATOM 571 C C . LYS A 1 75 ? 5.715 9.477 -1.416 1 86.31 75 LYS A C 1
ATOM 573 O O . LYS A 1 75 ? 5.992 8.391 -1.916 1 86.31 75 LYS A O 1
ATOM 578 N N . LEU A 1 76 ? 4.863 9.625 -0.451 1 88.5 76 LEU A N 1
ATOM 579 C CA . LEU A 1 76 ? 4.09 8.492 0.053 1 88.5 76 LEU A CA 1
ATOM 580 C C . LEU A 1 76 ? 3.225 7.895 -1.049 1 88.5 76 LEU A C 1
ATOM 582 O O . LEU A 1 76 ? 3.17 6.672 -1.205 1 88.5 76 LEU A O 1
ATOM 586 N N . GLN A 1 77 ? 2.59 8.719 -1.814 1 85.38 77 GLN A N 1
ATOM 587 C CA . GLN A 1 77 ? 1.754 8.242 -2.91 1 85.38 77 GLN A CA 1
ATOM 588 C C . GLN A 1 77 ? 2.592 7.531 -3.971 1 85.38 77 GLN A C 1
ATOM 590 O O . GLN A 1 77 ? 2.16 6.527 -4.539 1 85.38 77 GLN A O 1
ATOM 595 N N . SER A 1 78 ? 3.74 8.055 -4.223 1 85.75 78 SER A N 1
ATOM 596 C CA . SER A 1 78 ? 4.645 7.395 -5.16 1 85.75 78 SER A CA 1
ATOM 597 C C . SER A 1 78 ? 5.008 5.992 -4.684 1 85.75 78 SER A C 1
ATOM 599 O O . SER A 1 78 ? 5.066 5.055 -5.48 1 85.75 78 SER A O 1
ATOM 601 N N . THR A 1 79 ? 5.289 5.875 -3.436 1 89.5 79 THR A N 1
ATOM 602 C CA . THR A 1 79 ? 5.59 4.566 -2.859 1 89.5 79 THR A CA 1
ATOM 603 C C . THR A 1 79 ? 4.402 3.621 -3.018 1 89.5 79 THR A C 1
ATOM 605 O O . THR A 1 79 ? 4.578 2.449 -3.359 1 89.5 79 THR A O 1
ATOM 608 N N . LEU A 1 80 ? 3.168 4.094 -2.781 1 88.62 80 LEU A N 1
ATOM 609 C CA . LEU A 1 80 ? 1.965 3.289 -2.959 1 88.62 80 LEU A CA 1
ATOM 610 C C . LEU A 1 80 ? 1.864 2.771 -4.391 1 88.62 80 LEU A C 1
ATOM 612 O O . LEU A 1 80 ? 1.54 1.602 -4.609 1 88.62 80 LEU A O 1
ATOM 616 N N . LEU A 1 81 ? 2.203 3.625 -5.316 1 85.25 81 LEU A N 1
ATOM 617 C CA . LEU A 1 81 ? 2.123 3.23 -6.719 1 85.25 81 LEU A CA 1
ATOM 618 C C . LEU A 1 81 ? 3.145 2.145 -7.035 1 85.25 81 LEU A C 1
ATOM 620 O O . LEU A 1 81 ? 2.883 1.261 -7.855 1 85.25 81 LEU A O 1
ATOM 624 N N . LYS A 1 82 ? 4.238 2.256 -6.445 1 90.12 82 LYS A N 1
ATOM 625 C CA . LYS A 1 82 ? 5.25 1.219 -6.645 1 90.12 82 LYS A CA 1
ATOM 626 C C . LYS A 1 82 ? 4.785 -0.116 -6.066 1 90.12 82 LYS A C 1
ATOM 628 O O . LYS A 1 82 ? 5.141 -1.178 -6.582 1 90.12 82 LYS A O 1
ATOM 633 N N . ILE A 1 83 ? 4.012 -0.097 -4.984 1 91.94 83 ILE A N 1
ATOM 634 C CA . ILE A 1 83 ? 3.396 -1.316 -4.469 1 91.94 83 ILE A CA 1
ATOM 635 C C . ILE A 1 83 ? 2.492 -1.928 -5.535 1 91.94 83 ILE A C 1
ATOM 637 O O . ILE A 1 83 ? 2.498 -3.145 -5.742 1 91.94 83 ILE A O 1
ATOM 641 N N . VAL A 1 84 ? 1.738 -1.04 -6.258 1 90.94 84 VAL A N 1
ATOM 642 C CA . VAL A 1 84 ? 0.85 -1.48 -7.328 1 90.94 84 VAL A CA 1
ATOM 643 C C . VAL A 1 84 ? 1.65 -2.24 -8.383 1 90.94 84 VAL A C 1
ATOM 645 O O . VAL A 1 84 ? 1.217 -3.289 -8.867 1 90.94 84 VAL A O 1
ATOM 648 N N . VAL A 1 85 ? 2.805 -1.775 -8.695 1 90.69 85 VAL A N 1
ATOM 649 C CA . VAL A 1 85 ? 3.65 -2.396 -9.711 1 90.69 85 VAL A CA 1
ATOM 650 C C . VAL A 1 85 ? 4 -3.822 -9.289 1 90.69 85 VAL A C 1
ATOM 652 O O . VAL A 1 85 ? 3.887 -4.758 -10.086 1 90.69 85 VAL A O 1
ATOM 655 N N . SER A 1 86 ? 4.422 -3.973 -8.07 1 92.75 86 SER A N 1
ATOM 656 C CA . SER A 1 86 ? 4.766 -5.297 -7.562 1 92.75 86 SER A CA 1
ATOM 657 C C . SER A 1 86 ? 3.559 -6.23 -7.598 1 92.75 86 SER A C 1
ATOM 659 O O . SER A 1 86 ? 3.686 -7.406 -7.953 1 92.75 86 SER A O 1
ATOM 661 N N . VAL A 1 87 ? 2.4 -5.723 -7.27 1 92.69 87 VAL A N 1
ATOM 662 C CA . VAL A 1 87 ? 1.168 -6.504 -7.266 1 92.69 87 VAL A CA 1
ATOM 663 C C . VAL A 1 87 ? 0.803 -6.898 -8.695 1 92.69 87 VAL A C 1
ATOM 665 O O . VAL A 1 87 ? 0.469 -8.055 -8.961 1 92.69 87 VAL A O 1
ATOM 668 N N . ILE A 1 88 ? 0.933 -5.973 -9.633 1 91.94 88 ILE A N 1
ATOM 669 C CA . ILE A 1 88 ? 0.615 -6.234 -11.031 1 91.94 88 ILE A CA 1
ATOM 670 C C . ILE A 1 88 ? 1.556 -7.301 -11.586 1 91.94 88 ILE A C 1
ATOM 672 O O . ILE A 1 88 ? 1.125 -8.203 -12.312 1 91.94 88 ILE A O 1
ATOM 676 N N . GLN A 1 89 ? 2.812 -7.176 -11.32 1 91.94 89 GLN A N 1
ATOM 677 C CA . GLN A 1 89 ? 3.775 -8.172 -11.773 1 91.94 89 GLN A CA 1
ATOM 678 C C . GLN A 1 89 ? 3.416 -9.562 -11.25 1 91.94 89 GLN A C 1
ATOM 680 O O . GLN A 1 89 ? 3.502 -10.547 -11.992 1 91.94 89 GLN A O 1
ATOM 685 N N . SER A 1 90 ? 3.014 -9.633 -9.984 1 93.81 90 SER A N 1
ATOM 686 C CA . SER A 1 90 ? 2.588 -10.898 -9.398 1 93.81 90 SER A CA 1
ATOM 687 C C . SER A 1 90 ? 1.354 -11.445 -10.109 1 93.81 90 SER A C 1
ATOM 689 O O . SER A 1 90 ? 1.263 -12.648 -10.375 1 93.81 90 SER A O 1
ATOM 691 N N . MET A 1 91 ? 0.391 -10.555 -10.438 1 92.94 91 MET A N 1
ATOM 692 C CA . MET A 1 91 ? -0.823 -10.977 -11.133 1 92.94 91 MET A CA 1
ATOM 693 C C . MET A 1 91 ? -0.493 -11.562 -12.5 1 92.94 91 MET A C 1
ATOM 695 O O . MET A 1 91 ? -1.057 -12.586 -12.898 1 92.94 91 MET A O 1
ATOM 699 N N . VAL A 1 92 ? 0.43 -10.938 -13.188 1 90.75 92 VAL A N 1
ATOM 700 C CA . VAL A 1 92 ? 0.845 -11.406 -14.508 1 90.75 92 VAL A CA 1
ATOM 701 C C . VAL A 1 92 ? 1.466 -12.797 -14.391 1 90.75 92 VAL A C 1
ATOM 703 O O . VAL A 1 92 ? 1.107 -13.711 -15.141 1 90.75 92 VAL A O 1
ATOM 706 N N . ASP A 1 93 ? 2.307 -12.984 -13.445 1 91.5 93 ASP A N 1
ATOM 707 C CA . ASP A 1 93 ? 3.02 -14.25 -13.32 1 91.5 93 ASP A CA 1
ATOM 708 C C . ASP A 1 93 ? 2.092 -15.359 -12.828 1 91.5 93 ASP A C 1
ATOM 710 O O . ASP A 1 93 ? 2.252 -16.516 -13.203 1 91.5 93 ASP A O 1
ATOM 714 N N . VAL A 1 94 ? 1.124 -15.023 -11.992 1 91.88 94 VAL A N 1
ATOM 715 C CA . VAL A 1 94 ? 0.139 -15.992 -11.531 1 91.88 94 VAL A CA 1
ATOM 716 C C . VAL A 1 94 ? -0.641 -16.547 -12.719 1 91.88 94 VAL A C 1
ATOM 718 O O . VAL A 1 94 ? -0.992 -17.734 -12.742 1 91.88 94 VAL A O 1
ATOM 721 N N . THR A 1 95 ? -0.909 -15.766 -13.734 1 89.06 95 THR A N 1
ATOM 722 C CA . THR A 1 95 ? -1.766 -16.156 -14.844 1 89.06 95 THR A CA 1
ATOM 723 C C . THR A 1 95 ? -0.936 -16.75 -15.984 1 89.06 95 THR A C 1
ATOM 725 O O . THR A 1 95 ? -1.487 -17.266 -16.953 1 89.06 95 THR A O 1
ATOM 728 N N . THR A 1 96 ? 0.357 -16.625 -15.883 1 87.19 96 THR A N 1
ATOM 729 C CA . THR A 1 96 ? 1.215 -17.203 -16.922 1 87.19 96 THR A CA 1
ATOM 730 C C . THR A 1 96 ? 1.258 -18.719 -16.812 1 87.19 96 THR A C 1
ATOM 732 O O . THR A 1 96 ? 1.581 -19.266 -15.75 1 87.19 96 THR A O 1
ATOM 735 N N . PRO A 1 97 ? 0.845 -19.438 -17.859 1 81.25 97 PRO A N 1
ATOM 736 C CA . PRO A 1 97 ? 0.818 -20.891 -17.797 1 81.25 97 PRO A CA 1
ATOM 737 C C . PRO A 1 97 ? 2.213 -21.516 -17.688 1 81.25 97 PRO A C 1
ATOM 739 O O . PRO A 1 97 ? 3.18 -20.953 -18.219 1 81.25 97 PRO A O 1
ATOM 742 N N . VAL A 1 98 ? 2.281 -22.562 -16.828 1 75.25 98 VAL A N 1
ATOM 743 C CA . VAL A 1 98 ? 3.498 -23.375 -16.781 1 75.25 98 VAL A CA 1
ATOM 744 C C . VAL A 1 98 ? 3.41 -24.5 -17.812 1 75.25 98 VAL A C 1
ATOM 746 O O . VAL A 1 98 ? 2.348 -25.094 -18 1 75.25 98 VAL A O 1
ATOM 749 N N . PRO A 1 99 ? 4.426 -24.594 -18.641 1 64.19 99 PRO A N 1
ATOM 750 C CA . PRO A 1 99 ? 4.387 -25.703 -19.609 1 64.19 99 PRO A CA 1
ATOM 751 C C . PRO A 1 99 ? 4.164 -27.062 -18.938 1 64.19 99 PRO A C 1
ATOM 753 O O . PRO A 1 99 ? 4.785 -27.359 -17.906 1 64.19 99 PRO A O 1
ATOM 756 N N . THR A 1 100 ? 2.916 -27.469 -18.938 1 62.75 100 THR A N 1
ATOM 757 C CA . THR A 1 100 ? 2.705 -28.812 -18.391 1 62.75 100 THR A CA 1
ATOM 758 C C . THR A 1 100 ? 2.639 -29.844 -19.5 1 62.75 100 THR A C 1
ATOM 760 O O . THR A 1 100 ? 2.098 -29.578 -20.578 1 62.75 100 THR A O 1
ATOM 763 N N . THR A 1 101 ? 3.566 -30.688 -19.562 1 57.31 101 THR A N 1
ATOM 764 C CA . THR A 1 101 ? 3.51 -31.766 -20.547 1 57.31 101 THR A CA 1
ATOM 765 C C . THR A 1 101 ? 2.234 -32.594 -20.375 1 57.31 101 THR A C 1
ATOM 767 O O . THR A 1 101 ? 1.729 -33.156 -21.328 1 57.31 101 THR A O 1
ATOM 770 N N . GLY A 1 102 ? 1.737 -32.875 -19.25 1 51.22 102 GLY A N 1
ATOM 771 C CA . GLY A 1 102 ? 0.636 -33.812 -19.156 1 51.22 102 GLY A CA 1
ATOM 772 C C . GLY A 1 102 ? -0.688 -33.156 -18.812 1 51.22 102 GLY A C 1
ATOM 773 O O . GLY A 1 102 ? -0.719 -32.031 -18.344 1 51.22 102 GLY A O 1
ATOM 774 N N . ASP A 1 103 ? -1.696 -33.344 -19.656 1 50.5 103 ASP A N 1
ATOM 775 C CA . ASP A 1 103 ? -3.049 -32.812 -19.734 1 50.5 103 ASP A CA 1
ATOM 776 C C . ASP A 1 103 ? -3.848 -33.125 -18.469 1 50.5 103 ASP A C 1
ATOM 778 O O . ASP A 1 103 ? -4.766 -33.969 -18.516 1 50.5 103 ASP A O 1
ATOM 782 N N . VAL A 1 104 ? -3.273 -33.469 -17.328 1 58.44 104 VAL A N 1
ATOM 783 C CA . VAL A 1 104 ? -4.367 -34.062 -16.562 1 58.44 104 VAL A CA 1
ATOM 784 C C . VAL A 1 104 ? -5.348 -32.969 -16.141 1 58.44 104 VAL A C 1
ATOM 786 O O . VAL A 1 104 ? -4.941 -31.906 -15.672 1 58.44 104 VAL A O 1
ATOM 789 N N . ALA A 1 105 ? -6.57 -33 -16.812 1 59.06 105 ALA A N 1
ATOM 790 C CA . ALA A 1 105 ? -7.727 -32.125 -16.672 1 59.06 105 ALA A CA 1
ATOM 791 C C . ALA A 1 105 ? -7.918 -31.703 -15.227 1 59.06 105 ALA A C 1
ATOM 793 O O . ALA A 1 105 ? -8.203 -30.547 -14.938 1 59.06 105 ALA A O 1
ATOM 794 N N . ALA A 1 106 ? -7.828 -32.656 -14.266 1 58.69 106 ALA A N 1
ATOM 795 C CA . ALA A 1 106 ? -8.07 -32.344 -12.859 1 58.69 106 ALA A CA 1
ATOM 796 C C . ALA A 1 106 ? -7.016 -31.375 -12.32 1 58.69 106 ALA A C 1
ATOM 798 O O . ALA A 1 106 ? -7.34 -30.453 -11.57 1 58.69 106 ALA A O 1
ATOM 799 N N . ASP A 1 107 ? -5.801 -31.516 -12.844 1 67.94 107 ASP A N 1
ATOM 800 C CA . ASP A 1 107 ? -4.707 -30.672 -12.391 1 67.94 107 ASP A CA 1
ATOM 801 C C . ASP A 1 107 ? -4.883 -29.234 -12.891 1 67.94 107 ASP A C 1
ATOM 803 O O . ASP A 1 107 ? -4.621 -28.281 -12.156 1 67.94 107 ASP A O 1
ATOM 807 N N . ALA A 1 108 ? -5.684 -29.312 -13.938 1 75.19 108 ALA A N 1
ATOM 808 C CA . ALA A 1 108 ? -5.898 -28 -14.539 1 75.19 108 ALA A CA 1
ATOM 809 C C . ALA A 1 108 ? -6.938 -27.188 -13.766 1 75.19 108 ALA A C 1
ATOM 811 O O . ALA A 1 108 ? -6.777 -25.984 -13.555 1 75.19 108 ALA A O 1
ATOM 812 N N . ALA A 1 109 ? -7.996 -27.891 -13.312 1 79.44 109 ALA A N 1
ATOM 813 C CA . ALA A 1 109 ? -9.055 -27.219 -12.562 1 79.44 109 ALA A CA 1
ATOM 814 C C . ALA A 1 109 ? -8.539 -26.734 -11.211 1 79.44 109 ALA A C 1
ATOM 816 O O . ALA A 1 109 ? -8.859 -25.609 -10.789 1 79.44 109 ALA A O 1
ATOM 817 N N . ALA A 1 110 ? -7.832 -27.516 -10.555 1 81.06 110 ALA A N 1
ATOM 818 C CA . ALA A 1 110 ? -7.27 -27.141 -9.266 1 81.06 110 ALA A CA 1
ATOM 819 C C . ALA A 1 110 ? -6.301 -25.969 -9.414 1 81.06 110 ALA A C 1
ATOM 821 O O . ALA A 1 110 ? -6.258 -25.078 -8.562 1 81.06 110 ALA A O 1
ATOM 822 N N . THR A 1 111 ? -5.613 -25.984 -10.453 1 83 111 THR A N 1
ATOM 823 C CA . THR A 1 111 ? -4.672 -24.906 -10.734 1 83 111 THR A CA 1
ATOM 824 C C . THR A 1 111 ? -5.41 -23.609 -11.008 1 83 111 THR A C 1
ATOM 826 O O . THR A 1 111 ? -5.012 -22.547 -10.523 1 83 111 THR A O 1
ATOM 829 N N . GLU A 1 112 ? -6.496 -23.797 -11.695 1 86.19 112 GLU A N 1
ATOM 830 C CA . GLU A 1 112 ? -7.289 -22.609 -12.016 1 86.19 112 GLU A CA 1
ATOM 831 C C . GLU A 1 112 ? -7.934 -22.031 -10.766 1 86.19 112 GLU A C 1
ATOM 833 O O . GLU A 1 112 ? -7.977 -20.812 -10.594 1 86.19 112 GLU A O 1
ATOM 838 N N . GLU A 1 113 ? -8.43 -22.859 -9.922 1 88.94 113 GLU A N 1
ATOM 839 C CA . GLU A 1 113 ? -9.023 -22.391 -8.664 1 88.94 113 GLU A CA 1
ATOM 840 C C . GLU A 1 113 ? -7.992 -21.672 -7.801 1 88.94 113 GLU A C 1
ATOM 842 O O . GLU A 1 113 ? -8.281 -20.625 -7.234 1 88.94 113 GLU A O 1
ATOM 847 N N . LYS A 1 114 ? -6.84 -22.203 -7.746 1 90.19 114 LYS A N 1
ATOM 848 C CA . LYS A 1 114 ? -5.754 -21.594 -6.992 1 90.19 114 LYS A CA 1
ATOM 849 C C . LYS A 1 114 ? -5.387 -20.234 -7.578 1 90.19 114 LYS A C 1
ATOM 851 O O . LYS A 1 114 ? -5.219 -19.25 -6.84 1 90.19 114 LYS A O 1
ATOM 856 N N . GLN A 1 115 ? -5.352 -20.219 -8.844 1 91.5 115 GLN A N 1
ATOM 857 C CA . GLN A 1 115 ? -5.02 -18.969 -9.523 1 91.5 115 GLN A CA 1
ATOM 858 C C . GLN A 1 115 ? -6.074 -17.906 -9.25 1 91.5 115 GLN A C 1
ATOM 860 O O . GLN A 1 115 ? -5.742 -16.766 -8.93 1 91.5 115 GLN A O 1
ATOM 865 N N . ASN A 1 116 ? -7.297 -18.281 -9.297 1 92.62 116 ASN A N 1
ATOM 866 C CA . ASN A 1 116 ? -8.383 -17.344 -9.07 1 92.62 116 ASN A CA 1
ATOM 867 C C . ASN A 1 116 ? -8.391 -16.828 -7.637 1 92.62 116 ASN A C 1
ATOM 869 O O . ASN A 1 116 ? -8.68 -15.648 -7.398 1 92.62 116 ASN A O 1
ATOM 873 N N . LYS A 1 117 ? -8.102 -17.656 -6.746 1 93.5 117 LYS A N 1
ATOM 874 C CA . LYS A 1 117 ? -8.031 -17.266 -5.344 1 93.5 117 LYS A CA 1
ATOM 875 C C . LYS A 1 117 ? -6.93 -16.234 -5.117 1 93.5 117 LYS A C 1
ATOM 877 O O . LYS A 1 117 ? -7.164 -15.195 -4.488 1 93.5 117 LYS A O 1
ATOM 882 N N . ILE A 1 118 ? -5.797 -16.453 -5.688 1 94.56 118 ILE A N 1
ATOM 883 C CA . ILE A 1 118 ? -4.66 -15.555 -5.555 1 94.56 118 ILE A CA 1
ATOM 884 C C . ILE A 1 118 ? -4.98 -14.219 -6.227 1 94.56 118 ILE A C 1
ATOM 886 O O . ILE A 1 118 ? -4.727 -13.156 -5.656 1 94.56 118 ILE A O 1
ATOM 890 N N . LEU A 1 119 ? -5.609 -14.297 -7.363 1 94.12 119 LEU A N 1
ATOM 891 C CA . LEU A 1 119 ? -5.973 -13.086 -8.086 1 94.12 119 LEU A CA 1
ATOM 892 C C . LEU A 1 119 ? -6.988 -12.266 -7.289 1 94.12 119 LEU A C 1
ATOM 894 O O . LEU A 1 119 ? -6.93 -11.031 -7.285 1 94.12 119 LEU A O 1
ATOM 898 N N . GLY A 1 120 ? -7.91 -12.93 -6.637 1 94.06 120 GLY A N 1
ATOM 899 C CA . GLY A 1 120 ? -8.859 -12.234 -5.77 1 94.06 120 GLY A CA 1
ATOM 900 C C . GLY A 1 120 ? -8.188 -11.492 -4.629 1 94.06 120 GLY A C 1
ATOM 901 O O . GLY A 1 120 ? -8.547 -10.352 -4.336 1 94.06 120 GLY A O 1
ATOM 902 N N . GLN A 1 121 ? -7.246 -12.094 -4.043 1 93.44 121 GLN A N 1
ATOM 903 C CA . GLN A 1 121 ? -6.512 -11.492 -2.938 1 93.44 121 GLN A CA 1
ATOM 904 C C . GLN A 1 121 ? -5.684 -10.297 -3.408 1 93.44 121 GLN A C 1
ATOM 906 O O . GLN A 1 121 ? -5.641 -9.266 -2.74 1 93.44 121 GLN A O 1
ATOM 911 N N . LEU A 1 122 ? -5.066 -10.43 -4.555 1 94.44 122 LEU A N 1
ATOM 912 C CA . LEU A 1 122 ? -4.27 -9.344 -5.117 1 94.44 122 LEU A CA 1
ATOM 913 C C . LEU A 1 122 ? -5.16 -8.188 -5.562 1 94.44 122 LEU A C 1
ATOM 915 O O . LEU A 1 122 ? -4.781 -7.023 -5.438 1 94.44 122 LEU A O 1
ATOM 919 N N . THR A 1 123 ? -6.324 -8.539 -6.008 1 93.31 123 THR A N 1
ATOM 920 C CA . THR A 1 123 ? -7.309 -7.512 -6.344 1 93.31 123 THR A CA 1
ATOM 921 C C . THR A 1 123 ? -7.734 -6.742 -5.098 1 93.31 123 THR A C 1
ATOM 923 O O . THR A 1 123 ? -7.848 -5.516 -5.129 1 93.31 123 THR A O 1
ATOM 926 N N . ASP A 1 124 ? -7.973 -7.438 -4.047 1 92.81 124 ASP A N 1
ATOM 927 C CA . ASP A 1 124 ? -8.289 -6.781 -2.783 1 92.81 124 ASP A CA 1
ATOM 928 C C . ASP A 1 124 ? -7.176 -5.816 -2.377 1 92.81 124 ASP A C 1
ATOM 930 O O . ASP A 1 124 ? -7.449 -4.707 -1.907 1 92.81 124 ASP A O 1
ATOM 934 N N . ALA A 1 125 ? -5.906 -6.258 -2.5 1 93.19 125 ALA A N 1
ATOM 935 C CA . ALA A 1 125 ? -4.77 -5.398 -2.193 1 93.19 125 ALA A CA 1
ATOM 936 C C . ALA A 1 125 ? -4.82 -4.109 -3.01 1 93.19 125 ALA A C 1
ATOM 938 O O . ALA A 1 125 ? -4.602 -3.018 -2.475 1 93.19 125 ALA A O 1
ATOM 939 N N . LEU A 1 126 ? -5.156 -4.223 -4.297 1 91.75 126 LEU A N 1
ATOM 940 C CA . LEU A 1 126 ? -5.25 -3.057 -5.168 1 91.75 126 LEU A CA 1
ATOM 941 C C . LEU A 1 126 ? -6.348 -2.109 -4.691 1 91.75 126 LEU A C 1
ATOM 943 O O . LEU A 1 126 ? -6.148 -0.892 -4.656 1 91.75 126 LEU A O 1
ATOM 947 N N . VAL A 1 127 ? -7.445 -2.646 -4.309 1 89.81 127 VAL A N 1
ATOM 948 C CA . VAL A 1 127 ? -8.555 -1.832 -3.82 1 89.81 127 VAL A CA 1
ATOM 949 C C . VAL A 1 127 ? -8.133 -1.081 -2.561 1 89.81 127 VAL A C 1
ATOM 951 O O . VAL A 1 127 ? -8.406 0.113 -2.42 1 89.81 127 VAL A O 1
ATOM 954 N N . LEU A 1 128 ? -7.465 -1.753 -1.701 1 91.44 128 LEU A N 1
ATOM 955 C CA . LEU A 1 128 ? -7.02 -1.13 -0.46 1 91.44 128 LEU A CA 1
ATOM 956 C C . LEU A 1 128 ? -5.973 -0.054 -0.737 1 91.44 128 LEU A C 1
ATOM 958 O O . LEU A 1 128 ? -5.953 0.984 -0.073 1 91.44 128 LEU A O 1
ATOM 962 N N . ILE A 1 129 ? -5.105 -0.27 -1.68 1 90.06 129 ILE A N 1
ATOM 963 C CA . ILE A 1 129 ? -4.145 0.75 -2.092 1 90.06 129 ILE A CA 1
ATOM 964 C C . ILE A 1 129 ? -4.891 1.97 -2.629 1 90.06 129 ILE A C 1
ATOM 966 O O . ILE A 1 129 ? -4.539 3.109 -2.314 1 90.06 129 ILE A O 1
ATOM 970 N N . GLY A 1 130 ? -5.875 1.68 -3.434 1 84.19 130 GLY A N 1
ATOM 971 C CA . GLY A 1 130 ? -6.707 2.77 -3.922 1 84.19 130 GLY A CA 1
ATOM 972 C C . GLY A 1 130 ? -7.352 3.57 -2.807 1 84.19 130 GLY A C 1
ATOM 973 O O . GLY A 1 130 ? -7.414 4.801 -2.875 1 84.19 130 GLY A O 1
ATOM 974 N N . SER A 1 131 ? -7.812 2.895 -1.83 1 85.12 131 SER A N 1
ATOM 975 C CA . SER A 1 131 ? -8.414 3.555 -0.673 1 85.12 131 SER A CA 1
ATOM 976 C C . SER A 1 131 ? -7.395 4.43 0.049 1 85.12 131 SER A C 1
ATOM 978 O O . SER A 1 131 ? -7.707 5.555 0.45 1 85.12 131 SER A O 1
ATOM 980 N N . ALA A 1 132 ? -6.203 3.889 0.249 1 86.38 132 ALA A N 1
ATOM 981 C CA . ALA A 1 132 ? -5.137 4.66 0.879 1 86.38 132 ALA A CA 1
ATOM 982 C C . ALA A 1 132 ? -4.809 5.906 0.065 1 86.38 132 ALA A C 1
ATOM 984 O O . ALA A 1 132 ? -4.676 7 0.619 1 86.38 132 ALA A O 1
ATOM 985 N N . ASN A 1 133 ? -4.715 5.719 -1.204 1 82.94 133 ASN A N 1
ATOM 986 C CA . ASN A 1 133 ? -4.43 6.84 -2.094 1 82.94 133 ASN A CA 1
ATOM 987 C C . ASN A 1 133 ? -5.52 7.906 -2.023 1 82.94 133 ASN A C 1
ATOM 989 O O . ASN A 1 133 ? -5.223 9.102 -1.994 1 82.94 133 ASN A O 1
ATOM 993 N N . ALA A 1 134 ? -6.715 7.465 -1.998 1 76.31 134 ALA A N 1
ATOM 994 C CA . ALA A 1 134 ? -7.844 8.383 -1.895 1 76.31 134 ALA A CA 1
ATOM 995 C C . ALA A 1 134 ? -7.785 9.18 -0.594 1 76.31 134 ALA A C 1
ATOM 997 O O . ALA A 1 134 ? -8.078 10.375 -0.578 1 76.31 134 ALA A O 1
ATOM 998 N N . SER A 1 135 ? -7.41 8.531 0.44 1 82 135 SER A N 1
ATOM 999 C CA . SER A 1 135 ? -7.289 9.188 1.734 1 82 135 SER A CA 1
ATOM 1000 C C . SER A 1 135 ? -6.215 10.273 1.704 1 82 135 SER A C 1
ATOM 1002 O O . SER A 1 135 ? -6.41 11.367 2.24 1 82 135 SER A O 1
ATOM 1004 N N . ILE A 1 136 ? -5.102 9.977 1.1 1 82.56 136 ILE A N 1
ATOM 1005 C CA . ILE A 1 136 ? -4.008 10.945 1.001 1 82.56 136 ILE A CA 1
ATOM 1006 C C . ILE A 1 136 ? -4.445 12.141 0.158 1 82.56 136 ILE A C 1
ATOM 1008 O O . ILE A 1 136 ? -4.176 13.289 0.512 1 82.56 136 ILE A O 1
ATOM 1012 N N . ASN A 1 137 ? -5.121 11.82 -0.9 1 74.62 137 ASN A N 1
ATOM 1013 C CA . ASN A 1 137 ? -5.621 12.898 -1.75 1 74.62 137 ASN A CA 1
ATOM 1014 C C . ASN A 1 137 ? -6.586 13.812 -0.996 1 74.62 137 ASN A C 1
ATOM 1016 O O . ASN A 1 137 ? -6.535 15.031 -1.142 1 74.62 137 ASN A O 1
ATOM 1020 N N . LYS A 1 138 ? -7.445 13.203 -0.265 1 73.25 138 LYS A N 1
ATOM 1021 C CA . LYS A 1 138 ? -8.398 13.984 0.522 1 73.25 138 LYS A CA 1
ATOM 1022 C C . LYS A 1 138 ? -7.68 14.898 1.507 1 73.25 138 LYS A C 1
ATOM 1024 O O . LYS A 1 138 ? -8.062 16.062 1.675 1 73.25 138 LYS A O 1
ATOM 1029 N N . ARG A 1 139 ? -6.676 14.414 2.104 1 77.12 139 ARG A N 1
ATOM 1030 C CA . ARG A 1 139 ? -5.906 15.203 3.059 1 77.12 139 ARG A CA 1
ATOM 1031 C C . ARG A 1 139 ? -5.172 16.344 2.359 1 77.12 139 ARG A C 1
ATOM 1033 O O . ARG A 1 139 ? -5.168 17.469 2.846 1 77.12 139 ARG A O 1
ATOM 1040 N N . ARG A 1 140 ? -4.586 16.047 1.301 1 73.56 140 ARG A N 1
ATOM 1041 C CA . ARG A 1 140 ? -3.871 17.062 0.535 1 73.56 140 ARG A CA 1
ATOM 1042 C C . ARG A 1 140 ? -4.812 18.188 0.107 1 73.56 140 ARG A C 1
ATOM 1044 O O . ARG A 1 140 ? -4.473 19.359 0.224 1 73.56 140 ARG A O 1
ATOM 1051 N N . CYS A 1 141 ? -5.918 17.75 -0.25 1 70 141 CYS A N 1
ATOM 1052 C CA . CYS A 1 141 ? -6.922 18.734 -0.647 1 70 141 CYS A CA 1
ATOM 1053 C C . CYS A 1 141 ? -7.359 19.578 0.544 1 70 141 CYS A C 1
ATOM 1055 O O . CYS A 1 141 ? -7.508 20.797 0.424 1 70 141 CYS A O 1
ATOM 1057 N N . GLY A 1 142 ? -7.578 18.953 1.625 1 67.56 142 GLY A N 1
ATOM 1058 C CA . GLY A 1 142 ? -7.953 19.672 2.832 1 67.56 142 GLY A CA 1
ATOM 1059 C C . GLY A 1 142 ? -6.91 20.672 3.277 1 67.56 142 GLY A C 1
ATOM 1060 O O . GLY A 1 142 ? -7.25 21.797 3.689 1 67.56 142 GLY A O 1
ATOM 1061 N N . ASP A 1 143 ? -5.691 20.328 3.203 1 68.56 143 ASP A N 1
ATOM 1062 C CA . ASP A 1 143 ? -4.59 21.203 3.598 1 68.56 143 ASP A CA 1
ATOM 1063 C C . ASP A 1 143 ? -4.488 22.406 2.674 1 68.56 143 ASP A C 1
ATOM 1065 O O . ASP A 1 143 ? -4.125 23.5 3.113 1 68.56 143 ASP A O 1
ATOM 1069 N N . LEU A 1 144 ? -4.879 22.172 1.499 1 64.62 144 LEU A N 1
ATOM 1070 C CA . LEU A 1 144 ? -4.711 23.219 0.497 1 64.62 144 LEU A CA 1
ATOM 1071 C C . LEU A 1 144 ? -5.949 24.109 0.428 1 64.62 144 LEU A C 1
ATOM 1073 O O . LEU A 1 144 ? -5.867 25.266 0.013 1 64.62 144 LEU A O 1
ATOM 1077 N N . GLN A 1 145 ? -7.125 23.453 0.736 1 60.91 145 GLN A N 1
ATOM 1078 C CA . GLN A 1 145 ? -8.391 24.172 0.643 1 60.91 145 GLN A CA 1
ATOM 1079 C C . GLN A 1 145 ? -8.391 25.406 1.543 1 60.91 145 GLN A C 1
ATOM 1081 O O . GLN A 1 145 ? -8.906 26.453 1.166 1 60.91 145 GLN A O 1
ATOM 1086 N N . GLY A 1 146 ? -7.988 25.188 2.811 1 55.88 146 GLY A N 1
ATOM 1087 C CA . GLY A 1 146 ? -7.969 26.359 3.68 1 55.88 146 GLY A CA 1
ATOM 1088 C C . GLY A 1 146 ? -7.199 27.531 3.094 1 55.88 146 GLY A C 1
ATOM 1089 O O . GLY A 1 146 ? -7.598 28.688 3.254 1 55.88 146 GLY A O 1
ATOM 1090 N N . ILE A 1 147 ? -6.25 27.156 2.383 1 52.84 147 ILE A N 1
ATOM 1091 C CA . ILE A 1 147 ? -5.418 28.203 1.814 1 52.84 147 ILE A CA 1
ATOM 1092 C C . ILE A 1 147 ? -6.016 28.688 0.493 1 52.84 147 ILE A C 1
ATOM 1094 O O . ILE A 1 147 ? -6.074 29.891 0.227 1 52.84 147 ILE A O 1
ATOM 1098 N N . ILE A 1 148 ? -6.449 27.625 -0.273 1 50.81 148 ILE A N 1
ATOM 1099 C CA . ILE A 1 148 ? -6.992 27.938 -1.591 1 50.81 148 ILE A CA 1
ATOM 1100 C C . ILE A 1 148 ? -8.312 28.688 -1.439 1 50.81 148 ILE A C 1
ATOM 1102 O O . ILE A 1 148 ? -8.594 29.625 -2.193 1 50.81 148 ILE A O 1
ATOM 1106 N N . ALA A 1 149 ? -9.242 27.953 -0.5 1 50.03 149 ALA A N 1
ATOM 1107 C CA . ALA A 1 149 ? -10.547 28.594 -0.32 1 50.03 149 ALA A CA 1
ATOM 1108 C C . ALA A 1 149 ? -10.391 30.078 -0.044 1 50.03 149 ALA A C 1
ATOM 1110 O O . ALA A 1 149 ? -11.188 30.891 -0.534 1 50.03 149 ALA A O 1
ATOM 1111 N N . LYS A 1 150 ? -9.562 30.297 0.865 1 47.41 150 LYS A N 1
ATOM 1112 C CA . LYS A 1 150 ? -9.547 31.75 1.083 1 47.41 150 LYS A CA 1
ATOM 1113 C C . LYS A 1 150 ? -9.266 32.5 -0.216 1 47.41 150 LYS A C 1
ATOM 1115 O O . LYS A 1 150 ? -9.922 33.5 -0.521 1 47.41 150 LYS A O 1
ATOM 1120 N N . LYS A 1 151 ? -8.414 31.953 -0.918 1 45.22 151 LYS A N 1
ATOM 1121 C CA . LYS A 1 151 ? -8.086 32.719 -2.119 1 45.22 151 LYS A CA 1
ATOM 1122 C C . LYS A 1 151 ? -8.789 32.125 -3.344 1 45.22 151 LYS A C 1
ATOM 1124 O O . LYS A 1 151 ? -9.164 32.875 -4.258 1 45.22 151 LYS A O 1
ATOM 1129 N N . TYR A 1 152 ? -9.172 30.703 -3.311 1 42.47 152 TYR A N 1
ATOM 1130 C CA . TYR A 1 152 ? -9.664 30.078 -4.535 1 42.47 152 TYR A CA 1
ATOM 1131 C C . TYR A 1 152 ? -10.961 29.328 -4.277 1 42.47 152 TYR A C 1
ATOM 1133 O O . TYR A 1 152 ? -11.359 28.469 -5.074 1 42.47 152 TYR A O 1
ATOM 1141 N N . GLU A 1 153 ? -11.82 29.422 -3.176 1 46.5 153 GLU A N 1
ATOM 1142 C CA . GLU A 1 153 ? -13.117 28.891 -2.793 1 46.5 153 GLU A CA 1
ATOM 1143 C C . GLU A 1 153 ? -14.047 28.781 -4 1 46.5 153 GLU A C 1
ATOM 1145 O O . GLU A 1 153 ? -14.711 27.75 -4.188 1 46.5 153 GLU A O 1
ATOM 1150 N N . PRO A 1 154 ? -14.25 29.703 -4.688 1 39.94 154 PRO A N 1
ATOM 1151 C CA . PRO A 1 154 ? -15.242 29.578 -5.75 1 39.94 154 PRO A CA 1
ATOM 1152 C C . PRO A 1 154 ? -14.914 28.469 -6.742 1 39.94 154 PRO A C 1
ATOM 1154 O O . PRO A 1 154 ? -15.812 27.844 -7.297 1 39.94 154 PRO A O 1
ATOM 1157 N N . LEU A 1 155 ? -13.773 28.219 -6.949 1 37.19 155 LEU A N 1
ATOM 1158 C CA . LEU A 1 155 ? -13.375 27.25 -7.969 1 37.19 155 LEU A CA 1
ATOM 1159 C C . LEU A 1 155 ? -13.469 25.828 -7.434 1 37.19 155 LEU A C 1
ATOM 1161 O O . LEU A 1 155 ? -13.617 24.875 -8.203 1 37.19 155 LEU A O 1
ATOM 1165 N N . CYS A 1 156 ? -13.359 25.594 -6.266 1 39.25 156 CYS A N 1
ATOM 1166 C CA . CYS A 1 156 ? -13.391 24.25 -5.68 1 39.25 156 CYS A CA 1
ATOM 1167 C C . CYS A 1 156 ? -14.82 23.719 -5.605 1 39.25 156 CYS A C 1
ATOM 1169 O O . CYS A 1 156 ? -15.031 22.516 -5.551 1 39.25 156 CYS A O 1
ATOM 1171 N N . LYS A 1 157 ? -16.016 24.438 -5.402 1 34.66 157 LYS A N 1
ATOM 1172 C CA . LYS A 1 157 ? -17.391 23.938 -5.375 1 34.66 157 LYS A CA 1
ATOM 1173 C C . LYS A 1 157 ? -17.734 23.219 -6.676 1 34.66 157 LYS A C 1
ATOM 1175 O O . LYS A 1 157 ? -18.531 22.266 -6.672 1 34.66 157 LYS A O 1
ATOM 1180 N N . SER A 1 158 ? -17.5 23.828 -7.699 1 31.47 158 SER A N 1
ATOM 1181 C CA . SER A 1 158 ? -18.016 23.219 -8.914 1 31.47 158 SER A CA 1
ATOM 1182 C C . SER A 1 158 ? -17.406 21.828 -9.141 1 31.47 158 SER A C 1
ATOM 1184 O O . SER A 1 158 ? -17.938 21.031 -9.922 1 31.47 158 SER A O 1
ATOM 1186 N N . TYR A 1 159 ? -16.281 21.734 -8.781 1 31.77 159 TYR A N 1
ATOM 1187 C CA . TYR A 1 159 ? -15.664 20.516 -9.305 1 31.77 159 TYR A CA 1
ATOM 1188 C C . TYR A 1 159 ? -15.867 19.359 -8.344 1 31.77 159 TYR A C 1
ATOM 1190 O O . TYR A 1 159 ? -14.914 18.906 -7.703 1 31.77 159 TYR A O 1
ATOM 1198 N N . THR A 1 160 ? -16.875 19.359 -7.492 1 30.66 160 THR A N 1
ATOM 1199 C CA . THR A 1 160 ? -17.125 18.219 -6.609 1 30.66 160 THR A CA 1
ATOM 1200 C C . THR A 1 160 ? -17.453 16.969 -7.414 1 30.66 160 THR A C 1
ATOM 1202 O O . THR A 1 160 ? -17.969 15.992 -6.863 1 30.66 160 THR A O 1
ATOM 1205 N N . SER A 1 161 ? -17.75 17.016 -8.609 1 29.12 161 SER A N 1
ATOM 1206 C CA . SER A 1 161 ? -18.281 15.703 -8.984 1 29.12 161 SER A CA 1
ATOM 1207 C C . SER A 1 161 ? -17.391 14.578 -8.445 1 29.12 161 SER A C 1
ATOM 1209 O O . SER A 1 161 ? -16.172 14.742 -8.328 1 29.12 161 SER A O 1
ATOM 1211 N N . HIS A 1 162 ? -17.953 13.547 -7.793 1 28.62 162 HIS A N 1
ATOM 1212 C CA . HIS A 1 162 ? -17.672 12.297 -7.102 1 28.62 162 HIS A CA 1
ATOM 1213 C C . HIS A 1 162 ? -16.5 11.57 -7.758 1 28.62 162 HIS A C 1
ATOM 1215 O O . HIS A 1 162 ? -16.094 10.492 -7.301 1 28.62 162 HIS A O 1
ATOM 1221 N N . HIS A 1 163 ? -16.562 11.453 -9.055 1 29.61 163 HIS A N 1
ATOM 1222 C CA . HIS A 1 163 ? -15.719 10.453 -9.703 1 29.61 163 HIS A CA 1
ATOM 1223 C C . HIS A 1 163 ? -14.266 10.594 -9.258 1 29.61 163 HIS A C 1
ATOM 1225 O O . HIS A 1 163 ? -13.648 11.641 -9.469 1 29.61 163 HIS A O 1
ATOM 1231 N N . ASN A 1 164 ? -13.789 10.117 -8.109 1 32.56 164 ASN A N 1
ATOM 1232 C CA . ASN A 1 164 ? -12.648 9.82 -7.25 1 32.56 164 ASN A CA 1
ATOM 1233 C C . ASN A 1 164 ? -11.359 9.664 -8.062 1 32.56 164 ASN A C 1
ATOM 1235 O O . ASN A 1 164 ? -10.32 9.312 -7.512 1 32.56 164 ASN A O 1
ATOM 1239 N N . GLN A 1 165 ? -11.5 9.445 -9.219 1 34.66 165 GLN A N 1
ATOM 1240 C CA . GLN A 1 165 ? -10.477 9.688 -10.234 1 34.66 165 GLN A CA 1
ATOM 1241 C C . GLN A 1 165 ? -9.914 11.102 -10.125 1 34.66 165 GLN A C 1
ATOM 1243 O O . GLN A 1 165 ? -8.914 11.43 -10.766 1 34.66 165 GLN A O 1
ATOM 1248 N N . ASN A 1 166 ? -10.648 12.078 -9.469 1 35.72 166 ASN A N 1
ATOM 1249 C CA . ASN A 1 166 ? -10.852 13.516 -9.328 1 35.72 166 ASN A CA 1
ATOM 1250 C C . ASN A 1 166 ? -9.883 14.125 -8.32 1 35.72 166 ASN A C 1
ATOM 1252 O O . ASN A 1 166 ? -9.891 15.336 -8.102 1 35.72 166 ASN A O 1
ATOM 1256 N N . PHE A 1 167 ? -9.523 13.578 -7.5 1 33.66 167 PHE A N 1
ATOM 1257 C CA . PHE A 1 167 ? -8.617 14.352 -6.664 1 33.66 167 PHE A CA 1
ATOM 1258 C C . PHE A 1 167 ? -7.559 15.047 -7.508 1 33.66 167 PHE A C 1
ATOM 1260 O O . PHE A 1 167 ? -7.211 16.203 -7.254 1 33.66 167 PHE A O 1
ATOM 1267 N N . GLN A 1 168 ? -7.145 14.375 -8.539 1 34.88 168 GLN A N 1
ATOM 1268 C CA . GLN A 1 168 ? -6.375 15.102 -9.539 1 34.88 168 GLN A CA 1
ATOM 1269 C C . GLN A 1 168 ? -7.203 16.219 -10.164 1 34.88 168 GLN A C 1
ATOM 1271 O O . GLN A 1 168 ? -6.699 17.328 -10.375 1 34.88 168 GLN A O 1
ATOM 1276 N N . LYS A 1 169 ? -8.383 16.141 -10.352 1 38.59 169 LYS A N 1
ATOM 1277 C CA . LYS A 1 169 ? -9.094 17.297 -10.906 1 38.59 169 LYS A CA 1
ATOM 1278 C C . LYS A 1 169 ? -9.203 18.422 -9.883 1 38.59 169 LYS A C 1
ATOM 1280 O O . LYS A 1 169 ? -9.008 19.594 -10.211 1 38.59 169 LYS A O 1
ATOM 1285 N N . ILE A 1 170 ? -9.43 18.203 -8.789 1 37.88 170 ILE A N 1
ATOM 1286 C CA . ILE A 1 170 ? -9.594 19.312 -7.852 1 37.88 170 ILE A CA 1
ATOM 1287 C C . ILE A 1 170 ? -8.227 19.797 -7.391 1 37.88 170 ILE A C 1
ATOM 1289 O O . ILE A 1 170 ? -7.984 21 -7.309 1 37.88 170 ILE A O 1
ATOM 1293 N N . ILE A 1 171 ? -7.324 19.094 -7.082 1 37.81 171 ILE A N 1
ATOM 1294 C CA . ILE A 1 171 ? -6.117 19.859 -6.789 1 37.81 171 ILE A CA 1
ATOM 1295 C C . ILE A 1 171 ? -5.699 20.656 -8.023 1 37.81 171 ILE A C 1
ATOM 1297 O O . ILE A 1 171 ? -5.328 21.828 -7.914 1 37.81 171 ILE A O 1
ATOM 1301 N N . MET A 1 172 ? -5.879 20.156 -9.211 1 36.53 172 MET A N 1
ATOM 1302 C CA . MET A 1 172 ? -5.629 20.953 -10.406 1 36.53 172 MET A CA 1
ATOM 1303 C C . MET A 1 172 ? -6.75 21.953 -10.641 1 36.53 172 MET A C 1
ATOM 1305 O O . MET A 1 172 ? -6.5 23.078 -11.062 1 36.53 172 MET A O 1
ATOM 1309 N N . THR A 1 173 ? -7.91 21.781 -10.57 1 36.03 173 THR A N 1
ATOM 1310 C CA . THR A 1 173 ? -8.727 22.922 -10.961 1 36.03 173 THR A CA 1
ATOM 1311 C C . THR A 1 173 ? -8.469 24.125 -10.039 1 36.03 173 THR A C 1
ATOM 1313 O O . THR A 1 173 ? -8.344 25.25 -10.508 1 36.03 173 THR A O 1
ATOM 1316 N N . ARG A 1 174 ? -8.461 24.047 -8.953 1 33.62 174 ARG A N 1
ATOM 1317 C CA . ARG A 1 174 ? -8.219 25.219 -8.133 1 33.62 174 ARG A CA 1
ATOM 1318 C C . ARG A 1 174 ? -6.734 25.547 -8.062 1 33.62 174 ARG A C 1
ATOM 1320 O O . ARG A 1 174 ? -6.352 26.719 -7.945 1 33.62 174 ARG A O 1
ATOM 1327 N N . ILE A 1 175 ? -5.828 24.781 -7.965 1 31.88 175 ILE A N 1
ATOM 1328 C CA . ILE A 1 175 ? -4.582 25.547 -8.008 1 31.88 175 ILE A CA 1
ATOM 1329 C C . ILE A 1 175 ? -4.457 26.25 -9.352 1 31.88 175 ILE A C 1
ATOM 1331 O O . ILE A 1 175 ? -4.051 27.422 -9.406 1 31.88 175 ILE A O 1
ATOM 1335 N N . LEU A 1 176 ? -4.812 25.766 -10.531 1 30.47 176 LEU A N 1
ATOM 1336 C CA . LEU A 1 176 ? -4.711 26.562 -11.75 1 30.47 176 LEU A CA 1
ATOM 1337 C C . LEU A 1 176 ? -5.934 27.453 -11.922 1 30.47 176 LEU A C 1
ATOM 1339 O O . LEU A 1 176 ? -5.824 28.562 -12.438 1 30.47 176 LEU A O 1
ATOM 1343 N N . PHE A 1 177 ? -7.113 27.219 -11.992 1 30.62 177 PHE A N 1
ATOM 1344 C CA . PHE A 1 177 ? -7.941 28.25 -12.609 1 30.62 177 PHE A CA 1
ATOM 1345 C C . PHE A 1 177 ? -7.926 29.531 -11.781 1 30.62 177 PHE A C 1
ATOM 1347 O O . PHE A 1 177 ? -8.344 30.594 -12.25 1 30.62 177 PHE A O 1
ATOM 1354 N N . GLN A 1 178 ? -7.586 29.797 -10.758 1 27.36 178 GLN A N 1
ATOM 1355 C CA . GLN A 1 178 ? -7.445 31.219 -10.516 1 27.36 178 GLN A CA 1
ATOM 1356 C C . GLN A 1 178 ? -6.133 31.75 -11.078 1 27.36 178 GLN A C 1
ATOM 1358 O O . GLN A 1 178 ? -5.855 32.938 -11.008 1 27.36 178 GLN A O 1
ATOM 1363 N N . ILE A 1 179 ? -5.117 31.328 -11.602 1 25.44 179 ILE A N 1
ATOM 1364 C CA . ILE A 1 179 ? -4.367 32.344 -12.312 1 25.44 179 ILE A CA 1
ATOM 1365 C C . ILE A 1 179 ? -5.031 32.656 -13.664 1 25.44 179 ILE A C 1
ATOM 1367 O O . ILE A 1 179 ? -4.617 33.562 -14.383 1 25.44 179 ILE A O 1
ATOM 1371 N N . GLN A 1 180 ? -5.965 31.969 -14.336 1 24.5 180 GLN A N 1
ATOM 1372 C CA . GLN A 1 180 ? -6.559 32.938 -15.258 1 24.5 180 GLN A CA 1
ATOM 1373 C C . GLN A 1 180 ? -7.637 33.75 -14.57 1 24.5 180 GLN A C 1
ATOM 1375 O O . GLN A 1 180 ? -8.453 33.219 -13.812 1 24.5 180 GLN A O 1
ATOM 1380 N N . MET B 1 1 ? 23.312 21 -16.781 1 20.45 1 MET B N 1
ATOM 1381 C CA . MET B 1 1 ? 22.438 20.047 -17.438 1 20.45 1 MET B CA 1
ATOM 1382 C C . MET B 1 1 ? 21.406 19.484 -16.469 1 20.45 1 MET B C 1
ATOM 1384 O O . MET B 1 1 ? 21.75 18.953 -15.422 1 20.45 1 MET B O 1
ATOM 1388 N N . LYS B 1 2 ? 20.188 20.031 -16.312 1 28.34 2 LYS B N 1
ATOM 1389 C CA . LYS B 1 2 ? 19.172 19.656 -15.344 1 28.34 2 LYS B CA 1
ATOM 1390 C C . LYS B 1 2 ? 18.844 18.172 -15.445 1 28.34 2 LYS B C 1
ATOM 1392 O O . LYS B 1 2 ? 18.484 17.672 -16.516 1 28.34 2 LYS B O 1
ATOM 1397 N N . ILE B 1 3 ? 19.469 17.266 -14.891 1 30.23 3 ILE B N 1
ATOM 1398 C CA . ILE B 1 3 ? 19.266 15.82 -14.945 1 30.23 3 ILE B CA 1
ATOM 1399 C C . ILE B 1 3 ? 17.797 15.484 -14.711 1 30.23 3 ILE B C 1
ATOM 1401 O O . ILE B 1 3 ? 17.281 15.68 -13.609 1 30.23 3 ILE B O 1
ATOM 1405 N N . THR B 1 4 ? 16.938 15.891 -15.609 1 36.72 4 THR B N 1
ATOM 1406 C CA . THR B 1 4 ? 15.562 15.406 -15.625 1 36.72 4 THR B CA 1
ATOM 1407 C C . THR B 1 4 ? 15.516 13.891 -15.422 1 36.72 4 THR B C 1
ATOM 1409 O O . THR B 1 4 ? 16.047 13.141 -16.234 1 36.72 4 THR B O 1
ATOM 1412 N N . ALA B 1 5 ? 15.852 13.344 -14.43 1 39.34 5 ALA B N 1
ATOM 1413 C CA . ALA B 1 5 ? 15.789 11.898 -14.227 1 39.34 5 ALA B CA 1
ATOM 1414 C C . ALA B 1 5 ? 14.625 11.289 -15.008 1 39.34 5 ALA B C 1
ATOM 1416 O O . ALA B 1 5 ? 13.477 11.695 -14.836 1 39.34 5 ALA B O 1
ATOM 1417 N N . ALA B 1 6 ? 14.688 11.016 -16.25 1 42.28 6 ALA B N 1
ATOM 1418 C CA . ALA B 1 6 ? 13.789 10.359 -17.203 1 42.28 6 ALA B CA 1
ATOM 1419 C C . ALA B 1 6 ? 13 9.25 -16.531 1 42.28 6 ALA B C 1
ATOM 1421 O O . ALA B 1 6 ? 13.57 8.359 -15.898 1 42.28 6 ALA B O 1
ATOM 1422 N N . THR B 1 7 ? 11.891 9.609 -15.922 1 56.31 7 THR B N 1
ATOM 1423 C CA . THR B 1 7 ? 11.008 8.602 -15.344 1 56.31 7 THR B CA 1
ATOM 1424 C C . THR B 1 7 ? 10.898 7.395 -16.281 1 56.31 7 THR B C 1
ATOM 1426 O O . THR B 1 7 ? 10.484 7.531 -17.438 1 56.31 7 THR B O 1
ATOM 1429 N N . SER B 1 8 ? 11.797 6.488 -16.328 1 72.69 8 SER B N 1
ATOM 1430 C CA . SER B 1 8 ? 11.773 5.254 -17.094 1 72.69 8 SER B CA 1
ATOM 1431 C C . SER B 1 8 ? 10.562 4.398 -16.75 1 72.69 8 SER B C 1
ATOM 1433 O O . SER B 1 8 ? 10.188 4.301 -15.578 1 72.69 8 SER B O 1
ATOM 1435 N N . PHE B 1 9 ? 9.695 4.293 -17.781 1 80.5 9 PHE B N 1
ATOM 1436 C CA . PHE B 1 9 ? 8.516 3.443 -17.656 1 80.5 9 PHE B CA 1
ATOM 1437 C C . PHE B 1 9 ? 8.828 2.025 -18.125 1 80.5 9 PHE B C 1
ATOM 1439 O O . PHE B 1 9 ? 9.727 1.818 -18.953 1 80.5 9 PHE B O 1
ATOM 1446 N N . ALA B 1 10 ? 8.164 1.064 -17.5 1 85.06 10 ALA B N 1
ATOM 1447 C CA . ALA B 1 10 ? 8.188 -0.307 -18 1 85.06 10 ALA B CA 1
ATOM 1448 C C . ALA B 1 10 ? 7.262 -0.463 -19.203 1 85.06 10 ALA B C 1
ATOM 1450 O O . ALA B 1 10 ? 6.387 0.374 -19.438 1 85.06 10 ALA B O 1
ATOM 1451 N N . PRO B 1 11 ? 7.547 -1.51 -20.047 1 86.69 11 PRO B N 1
ATOM 1452 C CA . PRO B 1 11 ? 6.613 -1.787 -21.141 1 86.69 11 PRO B CA 1
ATOM 1453 C C . PRO B 1 11 ? 5.172 -1.933 -20.656 1 86.69 11 PRO B C 1
ATOM 1455 O O . PRO B 1 11 ? 4.934 -2.334 -19.516 1 86.69 11 PRO B O 1
ATOM 1458 N N . ALA B 1 12 ? 4.23 -1.672 -21.578 1 88.62 12 ALA B N 1
ATOM 1459 C CA . ALA B 1 12 ? 2.805 -1.738 -21.25 1 88.62 12 ALA B CA 1
ATOM 1460 C C . ALA B 1 12 ? 2.404 -3.148 -20.828 1 88.62 12 ALA B C 1
ATOM 1462 O O . ALA B 1 12 ? 2.889 -4.133 -21.391 1 88.62 12 ALA B O 1
ATOM 1463 N N . CYS B 1 13 ? 1.535 -3.168 -19.844 1 87.12 13 CYS B N 1
ATOM 1464 C CA . CYS B 1 13 ? 0.933 -4.449 -19.5 1 87.12 13 CYS B CA 1
ATOM 1465 C C . CYS B 1 13 ? -0.335 -4.695 -20.297 1 87.12 13 CYS B C 1
ATOM 1467 O O . CYS B 1 13 ? -0.697 -3.88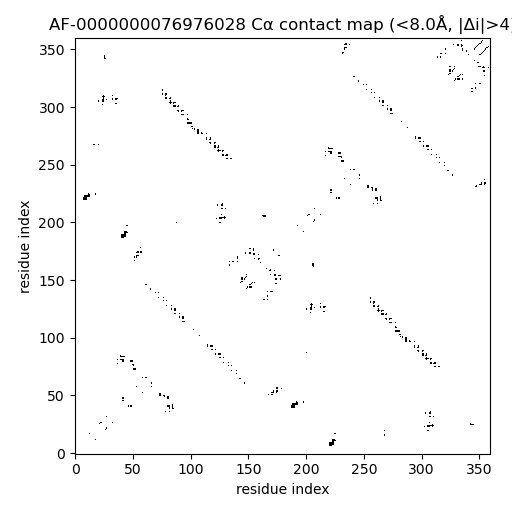3 -21.156 1 87.12 13 CYS B O 1
ATOM 1469 N N . ASP B 1 14 ? -0.897 -5.875 -20.188 1 90.44 14 ASP B N 1
ATOM 1470 C CA . ASP B 1 14 ? -2.129 -6.219 -20.891 1 90.44 14 ASP B CA 1
ATOM 1471 C C . ASP B 1 14 ? -3.229 -5.195 -20.609 1 90.44 14 ASP B C 1
ATOM 1473 O O . ASP B 1 14 ? -3.402 -4.77 -19.469 1 90.44 14 ASP B O 1
ATOM 1477 N N . GLU B 1 15 ? -4.012 -4.875 -21.594 1 89.75 15 GLU B N 1
ATOM 1478 C CA . GLU B 1 15 ? -5.031 -3.836 -21.484 1 89.75 15 GLU B CA 1
ATOM 1479 C C . GLU B 1 15 ? -6.109 -4.227 -20.484 1 89.75 15 GLU B C 1
ATOM 1481 O O . GLU B 1 15 ? -6.637 -3.375 -19.766 1 89.75 15 GLU B O 1
ATOM 1486 N N . SER B 1 16 ? -6.418 -5.488 -20.484 1 89.62 16 SER B N 1
ATOM 1487 C CA . SER B 1 16 ? -7.422 -5.949 -19.531 1 89.62 16 SER B CA 1
ATOM 1488 C C . SER B 1 16 ? -6.934 -5.785 -18.094 1 89.62 16 SER B C 1
ATOM 1490 O O . SER B 1 16 ? -7.695 -5.379 -17.219 1 89.62 16 SER B O 1
ATOM 1492 N N . LEU B 1 17 ? -5.711 -6.086 -17.922 1 90.31 17 LEU B N 1
ATOM 1493 C CA . LEU B 1 17 ? -5.117 -5.914 -16.609 1 90.31 17 LEU B CA 1
ATOM 1494 C C . LEU B 1 17 ? -5.055 -4.441 -16.219 1 90.31 17 LEU B C 1
ATOM 1496 O O . LEU B 1 17 ? -5.391 -4.07 -15.094 1 90.31 17 LEU B O 1
ATOM 1500 N N . ALA B 1 18 ? -4.664 -3.643 -17.188 1 86.75 18 ALA B N 1
ATOM 1501 C CA . ALA B 1 18 ? -4.629 -2.203 -16.938 1 86.75 18 ALA B CA 1
ATOM 1502 C C . ALA B 1 18 ? -6.004 -1.677 -16.547 1 86.75 18 ALA B C 1
ATOM 1504 O O . ALA B 1 18 ? -6.125 -0.861 -15.625 1 86.75 18 ALA B O 1
ATOM 1505 N N . GLY B 1 19 ? -6.988 -2.145 -17.25 1 86 19 GLY B N 1
ATOM 1506 C CA . GLY B 1 19 ? -8.352 -1.767 -16.922 1 86 19 GLY B CA 1
ATOM 1507 C C . GLY B 1 19 ? -8.766 -2.199 -15.523 1 86 19 GLY B C 1
ATOM 1508 O O . GLY B 1 19 ? -9.414 -1.437 -14.797 1 86 19 GLY B O 1
ATOM 1509 N N . LEU B 1 20 ? -8.406 -3.369 -15.164 1 88.88 20 LEU B N 1
ATOM 1510 C CA . LEU B 1 20 ? -8.703 -3.881 -13.828 1 88.88 20 LEU B CA 1
ATOM 1511 C C . LEU B 1 20 ? -8.039 -3.031 -12.758 1 88.88 20 LEU B C 1
ATOM 1513 O O . LEU B 1 20 ? -8.664 -2.674 -11.758 1 88.88 20 LEU B O 1
ATOM 1517 N N . VAL B 1 21 ? -6.758 -2.75 -12.969 1 87.69 21 VAL B N 1
ATOM 1518 C CA . VAL B 1 21 ? -6.004 -1.949 -12.008 1 87.69 21 VAL B CA 1
ATOM 1519 C C . VAL B 1 21 ? -6.668 -0.586 -11.836 1 87.69 21 VAL B C 1
ATOM 1521 O O . VAL B 1 21 ? -6.906 -0.142 -10.711 1 87.69 21 VAL B O 1
ATOM 1524 N N . ASN B 1 22 ? -7.059 -0.016 -12.938 1 81.81 22 ASN B N 1
ATOM 1525 C CA . ASN B 1 22 ? -7.734 1.275 -12.898 1 81.81 22 ASN B CA 1
ATOM 1526 C C . ASN B 1 22 ? -9.047 1.195 -12.117 1 81.81 22 ASN B C 1
ATOM 1528 O O . ASN B 1 22 ? -9.32 2.043 -11.266 1 81.81 22 ASN B O 1
ATOM 1532 N N . SER B 1 23 ? -9.766 0.215 -12.328 1 83.12 23 SER B N 1
ATOM 1533 C CA . SER B 1 23 ? -11.055 0.048 -11.664 1 83.12 23 SER B CA 1
ATOM 1534 C C . SER B 1 23 ? -10.883 -0.184 -10.172 1 83.12 23 SER B C 1
ATOM 1536 O O . SER B 1 23 ? -11.633 0.361 -9.359 1 83.12 23 SER B O 1
ATOM 1538 N N . CYS B 1 24 ? -9.938 -0.937 -9.797 1 86.5 24 CYS B N 1
ATOM 1539 C CA . CYS B 1 24 ? -9.695 -1.247 -8.398 1 86.5 24 CYS B CA 1
ATOM 1540 C C . CYS B 1 24 ? -9.234 -0.011 -7.633 1 86.5 24 CYS B C 1
ATOM 1542 O O . CYS B 1 24 ? -9.602 0.18 -6.473 1 86.5 24 CYS B O 1
ATOM 1544 N N . LEU B 1 25 ? -8.469 0.809 -8.305 1 81.38 25 LEU B N 1
ATOM 1545 C CA . LEU B 1 25 ? -7.887 1.954 -7.617 1 81.38 25 LEU B CA 1
ATOM 1546 C C . LEU B 1 25 ? -8.883 3.104 -7.527 1 81.38 25 LEU B C 1
ATOM 1548 O O . LEU B 1 25 ? -8.867 3.871 -6.562 1 81.38 25 LEU B O 1
ATOM 1552 N N . PHE B 1 26 ? -9.828 3.096 -8.578 1 75.88 26 PHE B N 1
ATOM 1553 C CA . PHE B 1 26 ? -10.531 4.367 -8.656 1 75.88 26 PHE B CA 1
ATOM 1554 C C . PHE B 1 26 ? -12.039 4.148 -8.688 1 75.88 26 PHE B C 1
ATOM 1556 O O . PHE B 1 26 ? -12.812 5.059 -8.375 1 75.88 26 PHE B O 1
ATOM 1563 N N . ASP B 1 27 ? -12.477 2.98 -9.07 1 78.38 27 ASP B N 1
ATOM 1564 C CA . ASP B 1 27 ? -13.898 2.807 -9.336 1 78.38 27 ASP B CA 1
ATOM 1565 C C . ASP B 1 27 ? -14.57 1.989 -8.234 1 78.38 27 ASP B C 1
ATOM 1567 O O . ASP B 1 27 ? -15.719 1.56 -8.383 1 78.38 27 ASP B O 1
ATOM 1571 N N . VAL B 1 28 ? -13.992 1.771 -7.141 1 80.88 28 VAL B N 1
ATOM 1572 C CA . VAL B 1 28 ? -14.578 0.952 -6.082 1 80.88 28 VAL B CA 1
ATOM 1573 C C . VAL B 1 28 ? -15.406 1.828 -5.148 1 80.88 28 VAL B C 1
ATOM 1575 O O . VAL B 1 28 ? -14.984 2.928 -4.781 1 80.88 28 VAL B O 1
ATOM 1578 N N . THR B 1 29 ? -16.578 1.378 -4.836 1 80.19 29 THR B N 1
ATOM 1579 C CA . THR B 1 29 ? -17.484 2.125 -3.961 1 80.19 29 THR B CA 1
ATOM 1580 C C . THR B 1 29 ? -16.984 2.08 -2.518 1 80.19 29 THR B C 1
ATOM 1582 O O . THR B 1 29 ? -16.141 1.258 -2.17 1 80.19 29 THR B O 1
ATOM 1585 N N . TYR B 1 30 ? -17.578 2.98 -1.73 1 80.12 30 TYR B N 1
ATOM 1586 C CA . TYR B 1 30 ? -17.25 3.014 -0.309 1 80.12 30 TYR B CA 1
ATOM 1587 C C . TYR B 1 30 ? -17.625 1.704 0.37 1 80.12 30 TYR B C 1
ATOM 1589 O O . TYR B 1 30 ? -16.859 1.162 1.165 1 80.12 30 TYR B O 1
ATOM 1597 N N . GLU B 1 31 ? -18.766 1.195 0.012 1 84.38 31 GLU B N 1
ATOM 1598 C CA . GLU B 1 31 ? -19.266 -0.037 0.617 1 84.38 31 GLU B CA 1
ATOM 1599 C C . GLU B 1 31 ? -18.344 -1.212 0.317 1 84.38 31 GLU B C 1
ATOM 1601 O O . GLU B 1 31 ? -18.047 -2.02 1.201 1 84.38 31 GLU B O 1
ATOM 1606 N N . GLN B 1 32 ? -17.859 -1.253 -0.88 1 85.94 32 GLN B N 1
ATOM 1607 C CA . GLN B 1 32 ? -16.938 -2.318 -1.273 1 85.94 32 GLN B CA 1
ATOM 1608 C C . GLN B 1 32 ? -15.609 -2.207 -0.526 1 85.94 32 GLN B C 1
ATOM 1610 O O . GLN B 1 32 ? -15.047 -3.217 -0.097 1 85.94 32 GLN B O 1
ATOM 1615 N N . ARG B 1 33 ? -15.156 -1.031 -0.413 1 85.19 33 ARG B N 1
ATOM 1616 C CA . ARG B 1 33 ? -13.914 -0.806 0.316 1 85.19 33 ARG B CA 1
ATOM 1617 C C . ARG B 1 33 ? -14.039 -1.263 1.766 1 85.19 33 ARG B C 1
ATOM 1619 O O . ARG B 1 33 ? -13.148 -1.938 2.287 1 85.19 33 ARG B O 1
ATOM 1626 N N . VAL B 1 34 ? -15.156 -0.907 2.359 1 84.69 34 VAL B N 1
ATOM 1627 C CA . VAL B 1 34 ? -15.391 -1.27 3.754 1 84.69 34 VAL B CA 1
ATOM 1628 C C . VAL B 1 34 ? -15.469 -2.789 3.887 1 84.69 34 VAL B C 1
ATOM 1630 O O . VAL B 1 34 ? -14.922 -3.365 4.832 1 84.69 34 VAL B O 1
ATOM 1633 N N . GLU B 1 35 ? -16.094 -3.383 2.967 1 89.5 35 GLU B N 1
ATOM 1634 C CA . GLU B 1 35 ? -16.203 -4.84 2.98 1 89.5 35 GLU B CA 1
ATOM 1635 C C . GLU B 1 35 ? -14.82 -5.492 2.918 1 89.5 35 GLU B C 1
ATOM 1637 O O . GLU B 1 35 ? -14.516 -6.391 3.705 1 89.5 35 GLU B O 1
ATOM 1642 N N . ILE B 1 36 ? -14.031 -5.051 2.018 1 90.94 36 ILE B N 1
ATOM 1643 C CA . ILE B 1 36 ? -12.695 -5.609 1.838 1 90.94 36 ILE B CA 1
ATOM 1644 C C . ILE B 1 36 ? -11.859 -5.355 3.09 1 90.94 36 ILE B C 1
ATOM 1646 O O . ILE B 1 36 ? -11.125 -6.238 3.541 1 90.94 36 ILE B O 1
ATOM 1650 N N . GLN B 1 37 ? -11.992 -4.211 3.66 1 87.5 37 GLN B N 1
ATOM 1651 C CA . GLN B 1 37 ? -11.258 -3.869 4.875 1 87.5 37 GLN B CA 1
ATOM 1652 C C . GLN B 1 37 ? -11.695 -4.746 6.047 1 87.5 37 GLN B C 1
ATOM 1654 O O . GLN B 1 37 ? -10.867 -5.176 6.852 1 87.5 37 GLN B O 1
ATOM 1659 N N . THR B 1 38 ? -12.969 -4.98 6.105 1 86.56 38 THR B N 1
ATOM 1660 C CA . THR B 1 38 ? -13.523 -5.719 7.238 1 86.56 38 THR B CA 1
ATOM 1661 C C . THR B 1 38 ? -13.148 -7.199 7.152 1 86.56 38 THR B C 1
ATOM 1663 O O . THR B 1 38 ? -12.945 -7.852 8.18 1 86.56 38 THR B O 1
ATOM 1666 N N . LYS B 1 39 ? -13.008 -7.664 6.004 1 87.88 39 LYS B N 1
ATOM 1667 C CA . LYS B 1 39 ? -12.695 -9.078 5.836 1 87.88 39 LYS B CA 1
ATOM 1668 C C . LYS B 1 39 ? -11.203 -9.336 6.035 1 87.88 39 LYS B C 1
ATOM 1670 O O . LYS B 1 39 ? -10.789 -10.477 6.25 1 87.88 39 LYS B O 1
ATOM 1675 N N . ALA B 1 40 ? -10.414 -8.359 5.82 1 87.38 40 ALA B N 1
ATOM 1676 C CA . ALA B 1 40 ? -8.961 -8.5 5.945 1 87.38 40 ALA B CA 1
ATOM 1677 C C . ALA B 1 40 ? -8.531 -8.484 7.41 1 87.38 40 ALA B C 1
ATOM 1679 O O . ALA B 1 40 ? -7.957 -7.504 7.887 1 87.38 40 ALA B O 1
ATOM 1680 N N . LEU B 1 41 ? -8.727 -9.609 8.039 1 86.94 41 LEU B N 1
ATOM 1681 C CA . LEU B 1 41 ? -8.352 -9.727 9.445 1 86.94 41 LEU B CA 1
ATOM 1682 C C . LEU B 1 41 ? -6.855 -9.984 9.586 1 86.94 41 LEU B C 1
ATOM 1684 O O . LEU B 1 41 ? -6.293 -10.805 8.852 1 86.94 41 LEU B O 1
ATOM 1688 N N . VAL B 1 42 ? -6.258 -9.336 10.523 1 84.81 42 VAL B N 1
ATOM 1689 C CA . VAL B 1 42 ? -4.828 -9.492 10.773 1 84.81 42 VAL B CA 1
ATOM 1690 C C . VAL B 1 42 ? -4.582 -10.789 11.547 1 84.81 42 VAL B C 1
ATOM 1692 O O . VAL B 1 42 ? -5.25 -11.062 12.547 1 84.81 42 VAL B O 1
ATOM 1695 N N . PRO B 1 43 ? -3.678 -11.594 11.062 1 86.19 43 PRO B N 1
ATOM 1696 C CA . PRO B 1 43 ? -3.316 -12.773 11.852 1 86.19 43 PRO B CA 1
ATOM 1697 C C . PRO B 1 43 ? -2.875 -12.43 13.266 1 86.19 43 PRO B C 1
ATOM 1699 O O . PRO B 1 43 ? -2.225 -11.398 13.484 1 86.19 43 PRO B O 1
ATOM 1702 N N . GLU B 1 44 ? -3.107 -13.25 14.227 1 85.5 44 GLU B N 1
ATOM 1703 C CA . GLU B 1 44 ? -2.898 -12.984 15.648 1 85.5 44 GLU B CA 1
ATOM 1704 C C . GLU B 1 44 ? -1.42 -12.773 15.953 1 85.5 44 GLU B C 1
ATOM 1706 O O . GLU B 1 44 ? -1.074 -12.031 16.875 1 85.5 44 GLU B O 1
ATOM 1711 N N . ASN B 1 45 ? -0.565 -13.484 15.148 1 84.31 45 ASN B N 1
ATOM 1712 C CA . ASN B 1 45 ? 0.858 -13.344 15.438 1 84.31 45 ASN B CA 1
ATOM 1713 C C . ASN B 1 45 ? 1.482 -12.195 14.656 1 84.31 45 ASN B C 1
ATOM 1715 O O . ASN B 1 45 ? 2.707 -12.094 14.555 1 84.31 45 ASN B O 1
ATOM 1719 N N . LEU B 1 46 ? 0.696 -11.398 14.062 1 82.19 46 LEU B N 1
ATOM 1720 C CA . LEU B 1 46 ? 1.155 -10.188 13.398 1 82.19 46 LEU B CA 1
ATOM 1721 C C . LEU B 1 46 ? 0.493 -8.953 14 1 82.19 46 LEU B C 1
ATOM 1723 O O . LEU B 1 46 ? 0.188 -7.992 13.281 1 82.19 46 LEU B O 1
ATOM 1727 N N . LYS B 1 47 ? 0.265 -8.914 15.18 1 71.25 47 LYS B N 1
ATOM 1728 C CA . LYS B 1 47 ? -0.421 -7.848 15.898 1 71.25 47 LYS B CA 1
ATOM 1729 C C . LYS B 1 47 ? 0.378 -6.547 15.844 1 71.25 47 LYS B C 1
ATOM 1731 O O . LYS B 1 47 ? -0.181 -5.461 16.016 1 71.25 47 LYS B O 1
ATOM 1736 N N . PHE B 1 48 ? 1.625 -6.789 15.5 1 64.88 48 PHE B N 1
ATOM 1737 C CA . PHE B 1 48 ? 2.496 -5.621 15.445 1 64.88 48 PHE B CA 1
ATOM 1738 C C . PHE B 1 48 ? 2.135 -4.734 14.258 1 64.88 48 PHE B C 1
ATOM 1740 O O . PHE B 1 48 ? 2.598 -3.594 14.164 1 64.88 48 PHE B O 1
ATOM 1747 N N . LEU B 1 49 ? 1.189 -5.242 13.43 1 71.06 49 LEU B N 1
ATOM 1748 C CA . LEU B 1 49 ? 0.715 -4.465 12.289 1 71.06 49 LEU B CA 1
ATOM 1749 C C . LEU B 1 49 ? -0.298 -3.414 12.734 1 71.06 49 LEU B C 1
ATOM 1751 O O . LEU B 1 49 ? -0.682 -2.547 11.945 1 71.06 49 LEU B O 1
ATOM 1755 N N . ASP B 1 50 ? -0.597 -3.354 13.984 1 67.75 50 ASP B N 1
ATOM 1756 C CA . ASP B 1 50 ? -1.496 -2.32 14.492 1 67.75 50 ASP B CA 1
ATOM 1757 C C . ASP B 1 50 ? -0.762 -0.993 14.672 1 67.75 50 ASP B C 1
ATOM 1759 O O . ASP B 1 50 ? 0.292 -0.944 15.312 1 67.75 50 ASP B O 1
ATOM 1763 N N . PRO B 1 51 ? -1.316 0.085 13.984 1 71.25 51 PRO B N 1
ATOM 1764 C CA . PRO B 1 51 ? -0.637 1.373 14.133 1 71.25 51 PRO B CA 1
ATOM 1765 C C . PRO B 1 51 ? -0.559 1.833 15.586 1 71.25 51 PRO B C 1
ATOM 1767 O O . PRO B 1 51 ? -1.517 1.661 16.344 1 71.25 51 PRO B O 1
ATOM 1770 N N . PRO B 1 52 ? 0.541 2.307 15.953 1 64.69 52 PRO B N 1
ATOM 1771 C CA . PRO B 1 52 ? 0.672 2.797 17.328 1 64.69 52 PRO B CA 1
ATOM 1772 C C . PRO B 1 52 ? -0.213 4.008 17.609 1 64.69 52 PRO B C 1
ATOM 1774 O O . PRO B 1 52 ? -0.323 4.906 16.781 1 64.69 52 PRO B O 1
ATOM 1777 N N . LYS B 1 53 ? -0.868 3.969 18.766 1 65.25 53 LYS B N 1
ATOM 1778 C CA . LYS B 1 53 ? -1.73 5.074 19.172 1 65.25 53 LYS B CA 1
ATOM 1779 C C . LYS B 1 53 ? -1.033 5.965 20.203 1 65.25 53 LYS B C 1
ATOM 1781 O O . LYS B 1 53 ? -0.22 5.484 21 1 65.25 53 LYS B O 1
ATOM 1786 N N . CYS B 1 54 ? -1.291 7.254 20 1 64.12 54 CYS B N 1
ATOM 1787 C CA . CYS B 1 54 ? -0.788 8.195 21 1 64.12 54 CYS B CA 1
ATOM 1788 C C . CYS B 1 54 ? -1.494 8 22.328 1 64.12 54 CYS B C 1
ATOM 1790 O O . CYS B 1 54 ? -2.695 7.727 22.375 1 64.12 54 CYS B O 1
ATOM 1792 N N . GLU B 1 55 ? -0.712 8.148 23.328 1 59.06 55 GLU B N 1
ATOM 1793 C CA . GLU B 1 55 ? -1.293 8.047 24.672 1 59.06 55 GLU B CA 1
ATOM 1794 C C . GLU B 1 55 ? -2.322 9.148 24.906 1 59.06 55 GLU B C 1
ATOM 1796 O O . GLU B 1 55 ? -2.145 10.281 24.469 1 59.06 55 GLU B O 1
ATOM 1801 N N . GLY B 1 56 ? -3.385 8.727 25.547 1 59.44 56 GLY B N 1
ATOM 1802 C CA . GLY B 1 56 ? -4.512 9.609 25.781 1 59.44 56 GLY B CA 1
ATOM 1803 C C . GLY B 1 56 ? -4.109 10.938 26.391 1 59.44 56 GLY B C 1
ATOM 1804 O O . GLY B 1 56 ? -4.613 11.992 25.984 1 59.44 56 GLY B O 1
ATOM 1805 N N . VAL B 1 57 ? -3.184 10.867 27.312 1 57.31 57 VAL B N 1
ATOM 1806 C CA . VAL B 1 57 ? -2.762 12.078 28.016 1 57.31 57 VAL B CA 1
ATOM 1807 C C . VAL B 1 57 ? -2.146 13.062 27.016 1 57.31 57 VAL B C 1
ATOM 1809 O O . VAL B 1 57 ? -2.338 14.273 27.141 1 57.31 57 VAL B O 1
ATOM 1812 N N . PHE B 1 58 ? -1.551 12.594 26 1 61.03 58 PHE B N 1
ATOM 1813 C CA . PHE B 1 58 ? -0.926 13.445 25 1 61.03 58 PHE B CA 1
ATOM 1814 C C . PHE B 1 58 ? -1.963 13.961 24 1 61.03 58 PHE B C 1
ATOM 1816 O O . PHE B 1 58 ? -1.92 15.125 23.609 1 61.03 58 PHE B O 1
ATOM 1823 N N . VAL B 1 59 ? -2.855 13.07 23.812 1 65.38 59 VAL B N 1
ATOM 1824 C CA . VAL B 1 59 ? -3.877 13.414 22.828 1 65.38 59 VAL B CA 1
ATOM 1825 C C . VAL B 1 59 ? -4.699 14.594 23.328 1 65.38 59 VAL B C 1
ATOM 1827 O O . VAL B 1 59 ? -5.078 15.477 22.562 1 65.38 59 VAL B O 1
ATOM 1830 N N . SER B 1 60 ? -4.883 14.562 24.562 1 66.94 60 SER B N 1
ATOM 1831 C CA . SER B 1 60 ? -5.719 15.617 25.141 1 66.94 60 SER B CA 1
ATOM 1832 C C . SER B 1 60 ? -5.039 16.984 25.031 1 66.94 60 SER B C 1
ATOM 1834 O O . SER B 1 60 ? -5.711 18.016 25.031 1 66.94 60 SER B O 1
ATOM 1836 N N . LYS B 1 61 ? -3.777 16.984 24.938 1 64.81 61 LYS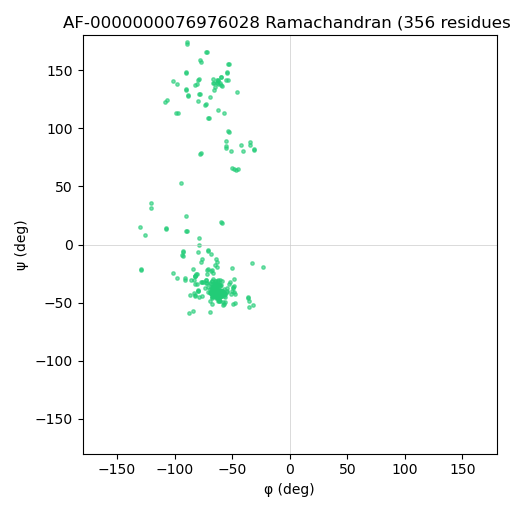 B N 1
ATOM 1837 C CA . LYS B 1 61 ? -3.014 18.219 24.922 1 64.81 61 LYS B CA 1
ATOM 1838 C C . LYS B 1 61 ? -2.771 18.703 23.484 1 64.81 61 LYS B C 1
ATOM 1840 O O . LYS B 1 61 ? -2.285 19.812 23.266 1 64.81 61 LYS B O 1
ATOM 1845 N N . LEU B 1 62 ? -3.156 17.891 22.625 1 71.19 62 LEU B N 1
ATOM 1846 C CA . LEU B 1 62 ? -2.932 18.234 21.234 1 71.19 62 LEU B CA 1
ATOM 1847 C C . LEU B 1 62 ? -3.969 19.234 20.75 1 71.19 62 LEU B C 1
ATOM 1849 O O . LEU B 1 62 ? -5.125 19.203 21.172 1 71.19 62 LEU B O 1
ATOM 1853 N N . LYS B 1 63 ? -3.439 20.078 19.953 1 74.56 63 LYS B N 1
ATOM 1854 C CA . LYS B 1 63 ? -4.379 20.938 19.266 1 74.56 63 LYS B CA 1
ATOM 1855 C C . LYS B 1 63 ? -5.359 20.125 18.422 1 74.56 63 LYS B C 1
ATOM 1857 O O . LYS B 1 63 ? -5.012 19.062 17.906 1 74.56 63 LYS B O 1
ATOM 1862 N N . PRO B 1 64 ? -6.535 20.594 18.375 1 78.44 64 PRO B N 1
ATOM 1863 C CA . PRO B 1 64 ? -7.562 19.875 17.625 1 78.44 64 PRO B CA 1
ATOM 1864 C C . PRO B 1 64 ? -7.109 19.5 16.219 1 78.44 64 PRO B C 1
ATOM 1866 O O . PRO B 1 64 ? -7.398 18.391 15.75 1 78.44 64 PRO B O 1
ATOM 1869 N N . GLU B 1 65 ? -6.344 20.391 15.602 1 73.62 65 GLU B N 1
ATOM 1870 C CA . GLU B 1 65 ? -5.883 20.141 14.242 1 73.62 65 GLU B CA 1
ATOM 1871 C C . GLU B 1 65 ? -4.934 18.938 14.195 1 73.62 65 GLU B C 1
ATOM 1873 O O . GLU B 1 65 ? -4.984 18.141 13.266 1 73.62 65 GLU B O 1
ATOM 1878 N N . LEU B 1 66 ? -4.16 18.844 15.211 1 76.19 66 LEU B N 1
ATOM 1879 C CA . LEU B 1 66 ? -3.188 17.766 15.266 1 76.19 66 LEU B CA 1
ATOM 1880 C C . LEU B 1 66 ? -3.869 16.438 15.594 1 76.19 66 LEU B C 1
ATOM 1882 O O . LEU B 1 66 ? -3.438 15.383 15.125 1 76.19 66 LEU B O 1
ATOM 1886 N N . LYS B 1 67 ? -4.906 16.547 16.359 1 78.38 67 LYS B N 1
ATOM 1887 C CA . LYS B 1 67 ? -5.684 15.352 16.656 1 78.38 67 LYS B CA 1
ATOM 1888 C C . LYS B 1 67 ? -6.324 14.789 15.398 1 78.38 67 LYS B C 1
ATOM 1890 O O . LYS B 1 67 ? -6.297 13.578 15.172 1 78.38 67 LYS B O 1
ATOM 1895 N N . ILE B 1 68 ? -6.824 15.625 14.633 1 79.5 68 ILE B N 1
ATOM 1896 C CA . ILE B 1 68 ? -7.473 15.234 13.391 1 79.5 68 ILE B CA 1
ATOM 1897 C C . ILE B 1 68 ? -6.441 14.625 12.438 1 79.5 68 ILE B C 1
ATOM 1899 O O . ILE B 1 68 ? -6.691 13.594 11.82 1 79.5 68 ILE B O 1
ATOM 1903 N N . GLN B 1 69 ? -5.293 15.219 12.445 1 78.94 69 GLN B N 1
ATOM 1904 C CA . GLN B 1 69 ? -4.227 14.742 11.57 1 78.94 69 GLN B CA 1
ATOM 1905 C C . GLN B 1 69 ? -3.73 13.367 12.008 1 78.94 69 GLN B C 1
ATOM 1907 O O . GLN B 1 69 ? -3.49 12.492 11.172 1 78.94 69 GLN B O 1
ATOM 1912 N N . ASP B 1 70 ? -3.596 13.219 13.25 1 81.44 70 ASP B N 1
ATOM 1913 C CA . ASP B 1 70 ? -3.107 11.938 13.75 1 81.44 70 ASP B CA 1
ATOM 1914 C C . ASP B 1 70 ? -4.125 10.828 13.5 1 81.44 70 ASP B C 1
ATOM 1916 O O . ASP B 1 70 ? -3.75 9.703 13.148 1 81.44 70 ASP B O 1
ATOM 1920 N N . LYS B 1 71 ? -5.348 11.156 13.711 1 83.81 71 LYS B N 1
ATOM 1921 C CA . LYS B 1 71 ? -6.398 10.18 13.445 1 83.81 71 LYS B CA 1
ATOM 1922 C C . LYS B 1 71 ? -6.391 9.758 11.977 1 83.81 71 LYS B C 1
ATOM 1924 O O . LYS B 1 71 ? -6.574 8.578 11.672 1 83.81 71 LYS B O 1
ATOM 1929 N N . ALA B 1 72 ? -6.188 10.695 11.102 1 83.69 72 ALA B N 1
ATOM 1930 C CA . ALA B 1 72 ? -6.121 10.406 9.672 1 83.69 72 ALA B CA 1
ATOM 1931 C C . ALA B 1 72 ? -4.918 9.516 9.352 1 83.69 72 ALA B C 1
ATOM 1933 O O . ALA B 1 72 ? -5.02 8.586 8.547 1 83.69 72 ALA B O 1
ATOM 1934 N N . SER B 1 73 ? -3.811 9.828 9.977 1 84.94 73 SER B N 1
ATOM 1935 C CA . SER B 1 73 ? -2.605 9.023 9.773 1 84.94 73 SER B CA 1
ATOM 1936 C C . SER B 1 73 ? -2.805 7.594 10.266 1 84.94 73 SER B C 1
ATOM 1938 O O . SER B 1 73 ? -2.379 6.641 9.609 1 84.94 73 SER B O 1
ATOM 1940 N N . LEU B 1 74 ? -3.504 7.488 11.383 1 83.5 74 LEU B N 1
ATOM 1941 C CA . LEU B 1 74 ? -3.775 6.168 11.945 1 83.5 74 LEU B CA 1
ATOM 1942 C C . LEU B 1 74 ? -4.672 5.355 11.016 1 83.5 74 LEU B C 1
ATOM 1944 O O . LEU B 1 74 ? -4.441 4.16 10.82 1 83.5 74 LEU B O 1
ATOM 1948 N N . LYS B 1 75 ? -5.625 5.977 10.5 1 86.19 75 LYS B N 1
ATOM 1949 C CA . LYS B 1 75 ? -6.523 5.301 9.57 1 86.19 75 LYS B CA 1
ATOM 1950 C C . LYS B 1 75 ? -5.781 4.852 8.312 1 86.19 75 LYS B C 1
ATOM 1952 O O . LYS B 1 75 ? -6 3.744 7.82 1 86.19 75 LYS B O 1
ATOM 1957 N N . LEU B 1 76 ? -4.949 5.711 7.801 1 88.12 76 LEU B N 1
ATOM 1958 C CA . LEU B 1 76 ? -4.141 5.383 6.633 1 88.12 76 LEU B CA 1
ATOM 1959 C C . LEU B 1 76 ? -3.227 4.195 6.922 1 88.12 76 LEU B C 1
ATOM 1961 O O . LEU B 1 76 ? -3.125 3.271 6.109 1 88.12 76 LEU B O 1
ATOM 1965 N N . GLN B 1 77 ? -2.617 4.203 8.062 1 84.94 77 GLN B N 1
ATOM 1966 C CA . GLN B 1 77 ? -1.744 3.102 8.453 1 84.94 77 GLN B CA 1
ATOM 1967 C C . GLN B 1 77 ? -2.527 1.8 8.586 1 84.94 77 GLN B C 1
ATOM 1969 O O . GLN B 1 77 ? -2.051 0.737 8.18 1 84.94 77 GLN B O 1
ATOM 1974 N N . SER B 1 78 ? -3.662 1.9 9.133 1 85 78 SER B N 1
ATOM 1975 C CA . SER B 1 78 ? -4.516 0.723 9.25 1 85 78 SER B CA 1
ATOM 1976 C C . SER B 1 78 ? -4.84 0.137 7.883 1 85 78 SER B C 1
ATOM 1978 O O . SER B 1 78 ? -4.836 -1.084 7.707 1 85 78 SER B O 1
ATOM 1980 N N . THR B 1 79 ? -5.152 0.975 6.977 1 89.12 79 THR B N 1
ATOM 1981 C CA . THR B 1 79 ? -5.41 0.53 5.609 1 89.12 79 THR B CA 1
ATOM 1982 C C . THR B 1 79 ? -4.184 -0.162 5.023 1 89.12 79 THR B C 1
ATOM 1984 O O . THR B 1 79 ? -4.301 -1.207 4.383 1 89.12 79 THR B O 1
ATOM 1987 N N . LEU B 1 80 ? -2.984 0.345 5.254 1 87.56 80 LEU B N 1
ATOM 1988 C CA . LEU B 1 80 ? -1.742 -0.254 4.777 1 87.56 80 LEU B CA 1
ATOM 1989 C C . LEU B 1 80 ? -1.561 -1.656 5.348 1 87.56 80 LEU B C 1
ATOM 1991 O O . LEU B 1 80 ? -1.175 -2.58 4.629 1 87.56 80 LEU B O 1
ATOM 1995 N N . LEU B 1 81 ? -1.873 -1.769 6.613 1 82.5 81 LEU B N 1
ATOM 1996 C CA . LEU B 1 81 ? -1.738 -3.07 7.262 1 82.5 81 LEU B CA 1
ATOM 1997 C C . LEU B 1 81 ? -2.697 -4.082 6.648 1 82.5 81 LEU B C 1
ATOM 1999 O O . LEU B 1 81 ? -2.371 -5.266 6.539 1 82.5 81 LEU B O 1
ATOM 2003 N N . LYS B 1 82 ? -3.814 -3.654 6.277 1 89.56 82 LYS B N 1
ATOM 2004 C CA . LYS B 1 82 ? -4.777 -4.543 5.633 1 89.56 82 LYS B CA 1
ATOM 2005 C C . LYS B 1 82 ? -4.285 -4.98 4.258 1 89.56 82 LYS B C 1
ATOM 2007 O O . LYS B 1 82 ? -4.605 -6.078 3.795 1 89.56 82 LYS B O 1
ATOM 2012 N N . ILE B 1 83 ? -3.52 -4.109 3.561 1 92.06 83 ILE B N 1
ATOM 2013 C CA . ILE B 1 83 ? -2.871 -4.523 2.32 1 92.06 83 ILE B CA 1
ATOM 2014 C C . ILE B 1 83 ? -1.931 -5.695 2.596 1 92.06 83 ILE B C 1
ATOM 2016 O O . ILE B 1 83 ? -1.885 -6.656 1.825 1 92.06 83 ILE B O 1
ATOM 2020 N N . VAL B 1 84 ? -1.2 -5.613 3.752 1 91.44 84 VAL B N 1
ATOM 2021 C CA . VAL B 1 84 ? -0.276 -6.668 4.152 1 91.44 84 VAL B CA 1
ATOM 2022 C C . VAL B 1 84 ? -1.024 -7.992 4.273 1 91.44 84 VAL B C 1
ATOM 2024 O O . VAL B 1 84 ? -0.537 -9.031 3.824 1 91.44 84 VAL B O 1
ATOM 2027 N N . VAL B 1 85 ? -2.197 -7.973 4.805 1 90.81 85 VAL B N 1
ATOM 2028 C CA . VAL B 1 85 ? -2.998 -9.172 5 1 90.81 85 VAL B CA 1
ATOM 2029 C C . VAL B 1 85 ? -3.295 -9.82 3.65 1 90.81 85 VAL B C 1
ATOM 2031 O O . VAL B 1 85 ? -3.123 -11.031 3.486 1 90.81 85 VAL B O 1
ATOM 2034 N N . SER B 1 86 ? -3.732 -9.031 2.701 1 92.69 86 SER B N 1
ATOM 2035 C CA . SER B 1 86 ? -4.02 -9.547 1.367 1 92.69 86 SER B CA 1
ATOM 2036 C C . SER B 1 86 ? -2.773 -10.141 0.722 1 92.69 86 SER B C 1
ATOM 2038 O O . SER B 1 86 ? -2.84 -11.18 0.073 1 92.69 86 SER B O 1
ATOM 2040 N N . VAL B 1 87 ? -1.639 -9.508 0.917 1 92.75 87 VAL B N 1
ATOM 2041 C CA . VAL B 1 87 ? -0.373 -9.969 0.356 1 92.75 87 VAL B CA 1
ATOM 2042 C C . VAL B 1 87 ? 0.038 -11.281 1.016 1 92.75 87 VAL B C 1
ATOM 2044 O O . VAL B 1 87 ? 0.428 -12.234 0.332 1 92.75 87 VAL B O 1
ATOM 2047 N N . ILE B 1 88 ? -0.119 -11.375 2.318 1 92.06 88 ILE B N 1
ATOM 2048 C CA . ILE B 1 88 ? 0.239 -12.586 3.057 1 92.06 88 ILE B CA 1
ATOM 2049 C C . ILE B 1 88 ? -0.646 -13.742 2.611 1 92.06 88 ILE B C 1
ATOM 2051 O O . ILE B 1 88 ? -0.164 -14.867 2.428 1 92.06 88 ILE B O 1
ATOM 2055 N N . GLN B 1 89 ? -1.908 -13.516 2.498 1 91.88 89 GLN B N 1
ATOM 2056 C CA . GLN B 1 89 ? -2.82 -14.555 2.037 1 91.88 89 GLN B CA 1
ATOM 2057 C C . GLN B 1 89 ? -2.412 -15.078 0.662 1 91.88 89 GLN B C 1
ATOM 2059 O O . GLN B 1 89 ? -2.439 -16.281 0.416 1 91.88 89 GLN B O 1
ATOM 2064 N N . SER B 1 90 ? -2.029 -14.156 -0.225 1 93.81 90 SER B N 1
ATOM 2065 C CA . SER B 1 90 ? -1.562 -14.547 -1.552 1 93.81 90 SER B CA 1
ATOM 2066 C C . SER B 1 90 ? -0.291 -15.383 -1.467 1 93.81 90 SER B C 1
ATOM 2068 O O . SER B 1 90 ? -0.141 -16.359 -2.193 1 93.81 90 SER B O 1
ATOM 2070 N N . MET B 1 91 ? 0.641 -15.008 -0.576 1 92.94 91 MET B N 1
ATOM 2071 C CA . MET B 1 91 ? 1.886 -15.75 -0.407 1 92.94 91 MET B CA 1
ATOM 2072 C C . MET B 1 91 ? 1.607 -17.172 0.061 1 92.94 91 MET B C 1
ATOM 2074 O O . MET B 1 91 ? 2.223 -18.125 -0.427 1 92.94 91 MET B O 1
ATOM 2078 N N . VAL B 1 92 ? 0.67 -17.312 0.965 1 90.5 92 VAL B N 1
ATOM 2079 C CA . VAL B 1 92 ? 0.301 -18.625 1.484 1 90.5 92 VAL B CA 1
ATOM 2080 C C . VAL B 1 92 ? -0.266 -19.484 0.359 1 90.5 92 VAL B C 1
ATOM 2082 O O . VAL B 1 92 ? 0.144 -20.641 0.181 1 90.5 92 VAL B O 1
ATOM 2085 N N . ASP B 1 93 ? -1.12 -18.938 -0.423 1 91.38 93 ASP B N 1
ATOM 2086 C CA . ASP B 1 93 ? -1.783 -19.703 -1.468 1 91.38 93 ASP B CA 1
ATOM 2087 C C . ASP B 1 93 ? -0.818 -20.031 -2.605 1 91.38 93 ASP B C 1
ATOM 2089 O O . ASP B 1 93 ? -0.93 -21.078 -3.236 1 91.38 93 ASP B O 1
ATOM 2093 N N . VAL B 1 94 ? 0.124 -19.156 -2.896 1 91.81 94 VAL B N 1
ATOM 2094 C CA . VAL B 1 94 ? 1.142 -19.406 -3.91 1 91.81 94 VAL B CA 1
ATOM 2095 C C . VAL B 1 94 ? 1.964 -20.625 -3.523 1 91.81 94 VAL B C 1
ATOM 2097 O O . VAL B 1 94 ? 2.363 -21.406 -4.387 1 91.81 94 VAL B O 1
ATOM 2100 N N . THR B 1 95 ? 2.213 -20.859 -2.26 1 89 95 THR B N 1
ATOM 2101 C CA . THR B 1 95 ? 3.105 -21.922 -1.808 1 89 95 THR B CA 1
ATOM 2102 C C . THR B 1 95 ? 2.32 -23.203 -1.51 1 89 95 THR B C 1
ATOM 2104 O O . THR B 1 95 ? 2.91 -24.25 -1.234 1 89 95 THR B O 1
ATOM 2107 N N . THR B 1 96 ? 1.016 -23.094 -1.518 1 87.12 96 THR B N 1
ATOM 2108 C CA . THR B 1 96 ? 0.2 -24.281 -1.277 1 87.12 96 THR B CA 1
ATOM 2109 C C . THR B 1 96 ? 0.22 -25.203 -2.49 1 87.12 96 THR B C 1
ATOM 2111 O O . THR B 1 96 ? -0.102 -24.781 -3.604 1 87.12 96 THR B O 1
ATOM 2114 N N . PRO B 1 97 ? 0.683 -26.453 -2.32 1 81.12 97 PRO B N 1
ATOM 2115 C CA . PRO B 1 97 ? 0.771 -27.375 -3.453 1 81.12 97 PRO B CA 1
ATOM 2116 C C . PRO B 1 97 ? -0.598 -27.75 -4.016 1 81.12 97 PRO B C 1
ATOM 2118 O O . PRO B 1 97 ? -1.581 -27.797 -3.275 1 81.12 97 PRO B O 1
ATOM 2121 N N . VAL B 1 98 ? -0.631 -27.797 -5.371 1 75.62 98 VAL B N 1
ATOM 2122 C CA . VAL B 1 98 ? -1.813 -28.328 -6.035 1 75.62 98 VAL B CA 1
ATOM 2123 C C . VAL B 1 98 ? -1.668 -29.844 -6.211 1 75.62 98 VAL B C 1
ATOM 2125 O O . VAL B 1 98 ? -0.575 -30.344 -6.496 1 75.62 98 VAL B O 1
ATOM 2128 N N . PRO B 1 99 ? -2.684 -30.578 -5.785 1 64.88 99 PRO B N 1
ATOM 2129 C CA . PRO B 1 99 ? -2.59 -32.031 -5.984 1 64.88 99 PRO B CA 1
ATOM 2130 C C . PRO B 1 99 ? -2.299 -32.406 -7.434 1 64.88 99 PRO B C 1
ATOM 2132 O O . PRO B 1 99 ? -2.908 -31.859 -8.352 1 64.88 99 PRO B O 1
ATOM 2135 N N . THR B 1 100 ? -1.04 -32.656 -7.684 1 63.06 100 THR B N 1
ATOM 2136 C CA . THR B 1 100 ? -0.759 -33.094 -9.039 1 63.06 100 THR B CA 1
ATOM 2137 C C . THR B 1 100 ? -0.637 -34.625 -9.086 1 63.06 100 THR B C 1
ATOM 2139 O O . THR B 1 100 ? -0.134 -35.25 -8.148 1 63.06 100 THR B O 1
ATOM 2142 N N . THR B 1 101 ? -1.53 -35.25 -9.727 1 57.66 101 THR B N 1
ATOM 2143 C CA . THR B 1 101 ? -1.417 -36.688 -9.898 1 57.66 101 THR B CA 1
ATOM 2144 C C . THR B 1 101 ? -0.106 -37.031 -10.586 1 57.66 101 THR B C 1
ATOM 2146 O O . THR B 1 101 ? 0.432 -38.125 -10.383 1 57.66 101 THR B O 1
ATOM 2149 N N . GLY B 1 102 ? 0.357 -36.375 -11.547 1 51.44 102 GLY B N 1
ATOM 2150 C CA . GLY B 1 102 ? 1.499 -36.906 -12.281 1 51.44 102 GLY B CA 1
ATOM 2151 C C . GLY B 1 102 ? 2.787 -36.156 -11.984 1 51.44 102 GLY B C 1
ATOM 2152 O O . GLY B 1 102 ? 2.76 -35.062 -11.43 1 51.44 102 GLY B O 1
ATOM 2153 N N . ASP B 1 103 ? 3.822 -36.844 -11.555 1 50.69 103 ASP B N 1
ATOM 2154 C CA . ASP B 1 103 ? 5.148 -36.5 -11.062 1 50.69 103 ASP B CA 1
ATOM 2155 C C . ASP B 1 103 ? 5.934 -35.719 -12.125 1 50.69 103 ASP B C 1
ATOM 2157 O O . ASP B 1 103 ? 6.867 -36.281 -12.727 1 50.69 103 ASP B O 1
ATOM 2161 N N . VAL B 1 104 ? 5.379 -35.094 -13.148 1 58.12 104 VAL B N 1
ATOM 2162 C CA . VAL B 1 104 ? 6.492 -34.875 -14.062 1 58.12 104 VAL B CA 1
ATOM 2163 C C . VAL B 1 104 ? 7.422 -33.812 -13.484 1 58.12 104 VAL B C 1
ATOM 2165 O O . VAL B 1 104 ? 6.961 -32.781 -12.992 1 58.12 104 VAL B O 1
ATOM 2168 N N . ALA B 1 105 ? 8.648 -34.344 -13.039 1 59.06 105 ALA B N 1
ATOM 2169 C CA . ALA B 1 105 ? 9.758 -33.594 -12.445 1 59.06 105 ALA B CA 1
ATOM 2170 C C . ALA B 1 105 ? 9.914 -32.219 -13.086 1 59.06 105 ALA B C 1
ATOM 2172 O O . ALA B 1 105 ? 10.156 -31.234 -12.391 1 59.06 105 ALA B O 1
ATOM 2173 N N . ALA B 1 106 ? 9.852 -32.125 -14.422 1 58.19 106 ALA B N 1
ATOM 2174 C CA . ALA B 1 106 ? 10.055 -30.875 -15.117 1 58.19 106 ALA B CA 1
ATOM 2175 C C . ALA B 1 106 ? 8.953 -29.875 -14.773 1 58.19 106 ALA B C 1
ATOM 2177 O O . ALA B 1 106 ? 9.227 -28.688 -14.57 1 58.19 106 ALA B O 1
ATOM 2178 N N . ASP B 1 107 ? 7.758 -30.391 -14.57 1 67.69 107 ASP B N 1
ATOM 2179 C CA . ASP B 1 107 ? 6.621 -29.531 -14.258 1 67.69 107 ASP B CA 1
ATOM 2180 C C . ASP B 1 107 ? 6.746 -28.953 -12.852 1 67.69 107 ASP B C 1
ATOM 2182 O O . ASP B 1 107 ? 6.434 -27.781 -12.625 1 67.69 107 ASP B O 1
ATOM 2186 N N . ALA B 1 108 ? 7.566 -29.75 -12.195 1 75.19 108 ALA B N 1
ATOM 2187 C CA . ALA B 1 108 ? 7.734 -29.328 -10.805 1 75.19 108 ALA B CA 1
ATOM 2188 C C . ALA B 1 108 ? 8.727 -28.172 -10.703 1 75.19 108 ALA B C 1
ATOM 2190 O O . ALA B 1 108 ? 8.508 -27.219 -9.945 1 75.19 108 ALA B O 1
ATOM 2191 N N . ALA B 1 109 ? 9.812 -28.281 -11.516 1 79.62 109 ALA B N 1
ATOM 2192 C CA . ALA B 1 109 ? 10.82 -27.219 -11.484 1 79.62 109 ALA B CA 1
ATOM 2193 C C . ALA B 1 109 ? 10.258 -25.906 -12.008 1 79.62 109 ALA B C 1
ATOM 2195 O O . ALA B 1 109 ? 10.523 -24.844 -11.445 1 79.62 109 ALA B O 1
ATOM 2196 N N . ALA B 1 110 ? 9.57 -25.969 -13.055 1 81 110 ALA B N 1
ATOM 2197 C CA . ALA B 1 110 ? 8.969 -24.766 -13.641 1 81 110 ALA B CA 1
ATOM 2198 C C . ALA B 1 110 ? 7.949 -24.141 -12.68 1 81 110 ALA B C 1
ATOM 2200 O O . ALA B 1 110 ? 7.855 -22.922 -12.578 1 81 110 ALA B O 1
ATOM 2201 N N . THR B 1 111 ? 7.301 -24.969 -12 1 83 111 THR B N 1
ATOM 2202 C CA . THR B 1 111 ? 6.316 -24.5 -11.031 1 83 111 THR B CA 1
ATOM 2203 C C . THR B 1 111 ? 7 -23.812 -9.852 1 83 111 THR B C 1
ATOM 2205 O O . THR B 1 111 ? 6.543 -22.766 -9.391 1 83 111 THR B O 1
ATOM 2208 N N . GLU B 1 112 ? 8.094 -24.406 -9.516 1 86.06 112 GLU B N 1
ATOM 2209 C CA . GLU B 1 112 ? 8.844 -23.828 -8.398 1 86.06 112 GLU B CA 1
ATOM 2210 C C . GLU B 1 112 ? 9.438 -22.469 -8.781 1 86.06 112 GLU B C 1
ATOM 2212 O O . GLU B 1 112 ? 9.422 -21.547 -7.973 1 86.06 112 GLU B O 1
ATOM 2217 N N . GLU B 1 113 ? 9.953 -22.375 -9.945 1 88.94 113 GLU B N 1
ATOM 2218 C CA . GLU B 1 113 ? 10.508 -21.109 -10.414 1 88.94 113 GLU B CA 1
ATOM 2219 C C . GLU B 1 113 ? 9.438 -20.031 -10.469 1 88.94 113 GLU B C 1
ATOM 2221 O O . GLU B 1 113 ? 9.672 -18.891 -10.055 1 88.94 113 GLU B O 1
ATOM 2226 N N . LYS B 1 114 ? 8.312 -20.391 -10.922 1 90.12 114 LYS B N 1
ATOM 2227 C CA . LYS B 1 114 ? 7.191 -19.469 -10.984 1 90.12 114 LYS B CA 1
ATOM 2228 C C . LYS B 1 114 ? 6.77 -19.016 -9.586 1 90.12 114 LYS B C 1
ATOM 2230 O O . LYS B 1 114 ? 6.547 -17.828 -9.352 1 90.12 114 LYS B O 1
ATOM 2235 N N . GLN B 1 115 ? 6.754 -19.969 -8.734 1 91.56 115 GLN B N 1
ATOM 2236 C CA . GLN B 1 115 ? 6.379 -19.656 -7.359 1 91.56 115 GLN B CA 1
ATOM 2237 C C . GLN B 1 115 ? 7.387 -18.703 -6.719 1 91.56 115 GLN B C 1
ATOM 2239 O O . GLN B 1 115 ? 6.996 -17.719 -6.078 1 91.56 115 GLN B O 1
ATOM 2244 N N . ASN B 1 116 ? 8.617 -18.922 -6.949 1 92.62 116 ASN B N 1
ATOM 2245 C CA . ASN B 1 116 ? 9.664 -18.094 -6.367 1 92.62 116 ASN B CA 1
ATOM 2246 C C . ASN B 1 116 ? 9.625 -16.672 -6.934 1 92.62 116 ASN B C 1
ATOM 2248 O O . ASN B 1 116 ? 9.859 -15.711 -6.203 1 92.62 116 ASN B O 1
ATOM 2252 N N . LYS B 1 117 ? 9.352 -16.594 -8.164 1 93.5 117 LYS B N 1
ATOM 2253 C CA . LYS B 1 117 ? 9.242 -15.273 -8.797 1 93.5 117 LYS B CA 1
ATOM 2254 C C . LYS B 1 117 ? 8.094 -14.469 -8.195 1 93.5 117 LYS B C 1
ATOM 2256 O O . LYS B 1 117 ? 8.273 -13.297 -7.84 1 93.5 117 LYS B O 1
ATOM 2261 N N . ILE B 1 118 ? 6.984 -15.094 -8 1 94.44 118 ILE B N 1
ATOM 2262 C CA . ILE B 1 118 ? 5.809 -14.438 -7.438 1 94.44 118 ILE B CA 1
ATOM 2263 C C . ILE B 1 118 ? 6.082 -14.039 -5.988 1 94.44 118 ILE B C 1
ATOM 2265 O O . ILE B 1 118 ? 5.77 -12.922 -5.578 1 94.44 118 ILE B O 1
ATOM 2269 N N . LEU B 1 119 ? 6.727 -14.922 -5.285 1 94.19 119 LEU B N 1
ATOM 2270 C CA . LEU B 1 119 ? 7.055 -14.641 -3.891 1 94.19 119 LEU B CA 1
ATOM 2271 C C . LEU B 1 119 ? 8.016 -13.461 -3.785 1 94.19 119 LEU B C 1
ATOM 2273 O O . LEU B 1 119 ? 7.906 -12.641 -2.867 1 94.19 119 LEU B O 1
ATOM 2277 N N . GLY B 1 120 ? 8.945 -13.375 -4.695 1 94.06 120 GLY B N 1
ATOM 2278 C CA . GLY B 1 120 ? 9.844 -12.227 -4.734 1 94.06 120 GLY B CA 1
ATOM 2279 C C . GLY B 1 120 ? 9.125 -10.914 -4.953 1 94.06 120 GLY B C 1
ATOM 2280 O O . GLY B 1 120 ? 9.43 -9.914 -4.289 1 94.06 120 GLY B O 1
ATOM 2281 N N . GLN B 1 121 ? 8.219 -10.914 -5.816 1 93.56 121 GLN B N 1
ATOM 2282 C CA . GLN B 1 121 ? 7.434 -9.719 -6.121 1 93.56 121 GLN B CA 1
ATOM 2283 C C . GLN B 1 121 ? 6.57 -9.305 -4.934 1 93.56 121 GLN B C 1
ATOM 2285 O O . GLN B 1 121 ? 6.473 -8.125 -4.609 1 93.56 121 GLN B O 1
ATOM 2290 N N . LEU B 1 122 ? 5.969 -10.273 -4.281 1 94.56 122 LEU B N 1
ATOM 2291 C CA . LEU B 1 122 ? 5.137 -10.008 -3.115 1 94.56 122 LEU B CA 1
ATOM 2292 C C . LEU B 1 122 ? 5.984 -9.531 -1.939 1 94.56 122 LEU B C 1
ATOM 2294 O O . LEU B 1 122 ? 5.555 -8.68 -1.163 1 94.56 122 LEU B O 1
ATOM 2298 N N . THR B 1 123 ? 7.168 -10.055 -1.873 1 93.31 123 THR B N 1
ATOM 2299 C CA . THR B 1 123 ? 8.109 -9.586 -0.865 1 93.31 123 THR B CA 1
ATOM 2300 C C . THR B 1 123 ? 8.477 -8.125 -1.11 1 93.31 123 THR B C 1
ATOM 2302 O O . THR B 1 123 ? 8.539 -7.324 -0.173 1 93.31 123 THR B O 1
ATOM 2305 N N . ASP B 1 124 ? 8.727 -7.797 -2.318 1 93.06 124 ASP B N 1
ATOM 2306 C CA . ASP B 1 124 ? 8.992 -6.402 -2.662 1 93.06 124 ASP B CA 1
ATOM 2307 C C . ASP B 1 124 ? 7.832 -5.504 -2.232 1 93.06 124 ASP B C 1
ATOM 2309 O O . ASP B 1 124 ? 8.047 -4.406 -1.716 1 93.06 124 ASP B O 1
ATOM 2313 N N . ALA B 1 125 ? 6.594 -5.945 -2.508 1 93.44 125 ALA B N 1
ATOM 2314 C CA . ALA B 1 125 ? 5.418 -5.188 -2.088 1 93.44 125 ALA B CA 1
ATOM 2315 C C . ALA B 1 125 ? 5.43 -4.945 -0.581 1 93.44 125 ALA B C 1
ATOM 2317 O O . ALA B 1 125 ? 5.156 -3.832 -0.124 1 93.44 125 ALA B O 1
ATOM 2318 N N . LEU B 1 126 ? 5.793 -5.965 0.201 1 91.94 126 LEU B N 1
ATOM 2319 C CA . LEU B 1 126 ? 5.852 -5.84 1.652 1 91.94 126 LEU B CA 1
ATOM 2320 C C . LEU B 1 126 ? 6.895 -4.805 2.064 1 91.94 126 LEU B C 1
ATOM 2322 O O . LEU B 1 126 ? 6.645 -3.98 2.945 1 91.94 126 LEU B O 1
ATOM 2326 N N . VAL B 1 127 ? 8.016 -4.832 1.42 1 90 127 VAL B N 1
ATOM 2327 C CA . VAL B 1 127 ? 9.078 -3.879 1.726 1 90 127 VAL B CA 1
ATOM 2328 C C . VAL B 1 127 ? 8.594 -2.459 1.438 1 90 127 VAL B C 1
ATOM 2330 O O . VAL B 1 127 ? 8.812 -1.549 2.24 1 90 127 VAL B O 1
ATOM 2333 N N . LEU B 1 128 ? 7.934 -2.303 0.359 1 91.81 128 LEU B N 1
ATOM 2334 C CA . LEU B 1 128 ? 7.434 -0.984 -0.014 1 91.81 128 LEU B CA 1
ATOM 2335 C C . LEU B 1 128 ? 6.348 -0.521 0.952 1 91.81 128 LEU B C 1
ATOM 2337 O O . LEU B 1 128 ? 6.273 0.663 1.288 1 91.81 128 LEU B O 1
ATOM 2341 N N . ILE B 1 129 ? 5.5 -1.404 1.399 1 90.19 129 ILE B N 1
ATOM 2342 C CA . ILE B 1 129 ? 4.504 -1.071 2.414 1 90.19 129 ILE B CA 1
ATOM 2343 C C . ILE B 1 129 ? 5.203 -0.637 3.699 1 90.19 129 ILE B C 1
ATOM 2345 O O . ILE B 1 129 ? 4.793 0.335 4.34 1 90.19 129 ILE B O 1
ATOM 2349 N N . GLY B 1 130 ? 6.227 -1.381 4.031 1 84.38 130 GLY B N 1
ATOM 2350 C CA . GLY B 1 130 ? 7.02 -0.985 5.184 1 84.38 130 GLY B CA 1
ATOM 2351 C C . GLY B 1 130 ? 7.605 0.409 5.055 1 84.38 130 GLY B C 1
ATOM 2352 O O . GLY B 1 130 ? 7.613 1.177 6.02 1 84.38 130 GLY B O 1
ATOM 2353 N N . SER B 1 131 ? 8.078 0.716 3.908 1 85.31 131 SER B N 1
ATOM 2354 C CA . SER B 1 131 ? 8.617 2.045 3.645 1 85.31 131 SER B CA 1
ATOM 2355 C C . SER B 1 131 ? 7.547 3.119 3.805 1 85.31 131 SER B C 1
ATOM 2357 O O . SER B 1 131 ? 7.801 4.176 4.387 1 85.31 131 SER B O 1
ATOM 2359 N N . ALA B 1 132 ? 6.371 2.855 3.238 1 86.69 132 ALA B N 1
ATOM 2360 C CA . ALA B 1 132 ? 5.254 3.783 3.385 1 86.69 132 ALA B CA 1
ATOM 2361 C C . ALA B 1 132 ? 4.887 3.979 4.852 1 86.69 132 ALA B C 1
ATOM 2363 O O . ALA B 1 132 ? 4.688 5.109 5.305 1 86.69 132 ALA B O 1
ATOM 2364 N N . ASN B 1 133 ? 4.836 2.896 5.543 1 82.94 133 ASN B N 1
ATOM 2365 C CA . ASN B 1 133 ? 4.527 2.949 6.969 1 82.94 133 ASN B CA 1
ATOM 2366 C C . ASN B 1 133 ? 5.562 3.768 7.734 1 82.94 133 ASN B C 1
ATOM 2368 O O . ASN B 1 133 ? 5.207 4.57 8.602 1 82.94 133 ASN B O 1
ATOM 2372 N N . ALA B 1 134 ? 6.785 3.559 7.406 1 76.75 134 ALA B N 1
ATOM 2373 C CA . ALA B 1 134 ? 7.867 4.301 8.047 1 76.75 134 ALA B CA 1
ATOM 2374 C C . ALA B 1 134 ? 7.734 5.797 7.781 1 76.75 134 ALA B C 1
ATOM 2376 O O . ALA B 1 134 ? 7.969 6.613 8.68 1 76.75 134 ALA B O 1
ATOM 2377 N N . SER B 1 135 ? 7.359 6.121 6.609 1 82.31 135 SER B N 1
ATOM 2378 C CA . SER B 1 135 ? 7.176 7.523 6.25 1 82.31 135 SER B CA 1
ATOM 2379 C C . SER B 1 135 ? 6.051 8.164 7.059 1 82.31 135 SER B C 1
ATOM 2381 O O . SER B 1 135 ? 6.184 9.297 7.531 1 82.31 135 SER B O 1
ATOM 2383 N N . ILE B 1 136 ? 4.969 7.48 7.223 1 82.56 136 ILE B N 1
ATOM 2384 C CA . ILE B 1 136 ? 3.836 7.988 7.988 1 82.56 136 ILE B CA 1
ATOM 2385 C C . ILE B 1 136 ? 4.238 8.164 9.453 1 82.56 136 ILE B C 1
ATOM 2387 O O . ILE B 1 136 ? 3.906 9.172 10.07 1 82.56 136 ILE B O 1
ATOM 2391 N N . ASN B 1 137 ? 4.945 7.191 9.906 1 74.56 137 ASN B N 1
ATOM 2392 C CA . ASN B 1 137 ? 5.41 7.289 11.289 1 74.56 137 ASN B CA 1
ATOM 2393 C C . ASN B 1 137 ? 6.316 8.5 11.492 1 74.56 137 ASN B C 1
ATOM 2395 O O . ASN B 1 137 ? 6.211 9.195 12.508 1 74.56 137 ASN B O 1
ATOM 2399 N N . LYS B 1 138 ? 7.195 8.695 10.586 1 73.56 138 LYS B N 1
ATOM 2400 C CA . LYS B 1 138 ? 8.094 9.844 10.672 1 73.56 138 LYS B CA 1
ATOM 2401 C C . LYS B 1 138 ? 7.309 11.156 10.695 1 73.56 138 LYS B C 1
ATOM 2403 O O . LYS B 1 138 ? 7.629 12.062 11.469 1 73.56 138 LYS B O 1
ATOM 2408 N N . ARG B 1 139 ? 6.324 11.234 9.922 1 77.06 139 ARG B N 1
ATOM 2409 C CA . ARG B 1 139 ? 5.5 12.438 9.859 1 77.06 139 ARG B CA 1
ATOM 2410 C C . ARG B 1 139 ? 4.727 12.633 11.164 1 77.06 139 ARG B C 1
ATOM 2412 O O . ARG B 1 139 ? 4.664 13.742 11.695 1 77.06 139 ARG B O 1
ATOM 2419 N N . ARG B 1 140 ? 4.156 11.617 11.617 1 74.06 140 ARG B N 1
ATOM 2420 C CA . ARG B 1 140 ? 3.412 11.688 12.875 1 74.06 140 ARG B CA 1
ATOM 2421 C C . ARG B 1 140 ? 4.305 12.148 14.016 1 74.06 140 ARG B C 1
ATOM 2423 O O . ARG B 1 140 ? 3.912 13 14.812 1 74.06 140 ARG B O 1
ATOM 2430 N N . CYS B 1 141 ? 5.449 11.633 13.953 1 70.19 141 CYS B N 1
ATOM 2431 C CA . CYS B 1 141 ? 6.41 12.031 14.977 1 70.19 141 CYS B CA 1
ATOM 2432 C C . CYS B 1 141 ? 6.785 13.5 14.828 1 70.19 141 CYS B C 1
ATOM 2434 O O . CYS B 1 141 ? 6.883 14.227 15.82 1 70.19 141 CYS B O 1
ATOM 2436 N N . GLY B 1 142 ? 7.02 13.898 13.648 1 67.75 142 GLY B N 1
ATOM 2437 C CA . GLY B 1 142 ? 7.344 15.297 13.398 1 67.75 142 GLY B CA 1
ATOM 2438 C C . GLY B 1 142 ? 6.25 16.25 13.828 1 67.75 142 GLY B C 1
ATOM 2439 O O . GLY B 1 142 ? 6.531 17.312 14.391 1 67.75 142 GLY B O 1
ATOM 2440 N N . ASP B 1 143 ? 5.035 15.906 13.609 1 68.69 143 ASP B N 1
ATOM 2441 C CA . ASP B 1 143 ? 3.889 16.734 13.969 1 68.69 143 ASP B CA 1
ATOM 2442 C C . ASP B 1 143 ? 3.746 16.844 15.492 1 68.69 143 ASP B C 1
ATOM 2444 O O . ASP B 1 143 ? 3.322 17.875 16.016 1 68.69 143 ASP B O 1
ATOM 2448 N N . LEU B 1 144 ? 4.152 15.82 16.094 1 65.31 144 LEU B N 1
ATOM 2449 C CA . LEU B 1 144 ? 3.947 15.75 17.547 1 65.31 144 LEU B CA 1
ATOM 2450 C C . LEU B 1 144 ? 5.145 16.328 18.281 1 65.31 144 LEU B C 1
ATOM 2452 O O . LEU B 1 144 ? 5.023 16.734 19.438 1 65.31 144 LEU B O 1
ATOM 2456 N N . GLN B 1 145 ? 6.328 16.219 17.609 1 61.06 145 GLN B N 1
ATOM 2457 C CA . GLN B 1 145 ? 7.566 16.656 18.25 1 61.06 145 GLN B CA 1
ATOM 2458 C C . GLN B 1 145 ? 7.48 18.109 18.688 1 61.06 145 GLN B C 1
ATOM 2460 O O . GLN B 1 145 ? 7.977 18.484 19.75 1 61.06 145 GLN B O 1
ATOM 2465 N N . GLY B 1 146 ? 7.043 19 17.766 1 57 146 GLY B N 1
ATOM 2466 C CA . GLY B 1 146 ? 6.949 20.391 18.188 1 57 146 GLY B CA 1
ATOM 2467 C C . GLY B 1 146 ? 6.145 20.578 19.453 1 57 146 GLY B C 1
ATOM 2468 O O . GLY B 1 146 ? 6.488 21.422 20.297 1 57 146 GLY B O 1
ATOM 2469 N N . ILE B 1 147 ? 5.203 19.766 19.562 1 53.41 147 ILE B N 1
ATOM 2470 C CA . ILE B 1 147 ? 4.344 19.891 20.734 1 53.41 147 ILE B CA 1
ATOM 2471 C C . ILE B 1 147 ? 4.984 19.172 21.922 1 53.41 147 ILE B C 1
ATOM 2473 O O . ILE B 1 147 ? 5 19.688 23.047 1 53.41 147 ILE B O 1
ATOM 2477 N N . ILE B 1 148 ? 5.512 17.984 21.531 1 51.66 148 ILE B N 1
ATOM 2478 C CA . ILE B 1 148 ? 6.105 17.156 22.594 1 51.66 148 ILE B CA 1
ATOM 2479 C C . ILE B 1 148 ? 7.383 17.828 23.094 1 51.66 148 ILE B C 1
ATOM 2481 O O . ILE B 1 148 ? 7.656 17.812 24.297 1 51.66 148 ILE B O 1
ATOM 2485 N N . ALA B 1 149 ? 8.227 18.219 21.938 1 50.72 149 ALA B N 1
ATOM 2486 C CA . ALA B 1 149 ? 9.492 18.828 22.312 1 50.72 149 ALA B CA 1
ATOM 2487 C C . ALA B 1 149 ? 9.273 19.938 23.344 1 50.72 149 ALA B C 1
ATOM 2489 O O . ALA B 1 149 ? 10.055 20.094 24.281 1 50.72 149 ALA B O 1
ATOM 2490 N N . LYS B 1 150 ? 8.367 20.75 22.938 1 48.91 150 LYS B N 1
ATOM 2491 C CA . LYS B 1 150 ? 8.258 21.797 23.953 1 48.91 150 LYS B CA 1
ATOM 2492 C C . LYS B 1 150 ? 7.996 21.203 25.328 1 48.91 150 LYS B C 1
ATOM 2494 O O . LYS B 1 150 ? 8.602 21.625 26.328 1 48.91 150 LYS B O 1
ATOM 2499 N N . LYS B 1 151 ? 7.191 20.266 25.328 1 46.06 151 LYS B N 1
ATOM 2500 C CA . LYS B 1 151 ? 6.863 19.766 26.672 1 46.06 151 LYS B CA 1
ATOM 2501 C C . LYS B 1 151 ? 7.691 18.531 27 1 46.06 151 LYS B C 1
ATOM 2503 O O . LYS B 1 151 ? 8.055 18.312 28.156 1 46.06 151 LYS B O 1
ATOM 2508 N N . TYR B 1 152 ? 8.102 17.703 25.891 1 42.62 152 TYR B N 1
ATOM 2509 C CA . TYR B 1 152 ? 8.727 16.406 26.156 1 42.62 152 TYR B CA 1
ATOM 2510 C C . TYR B 1 152 ? 10.07 16.297 25.453 1 42.62 152 TYR B C 1
ATOM 2512 O O . TYR B 1 152 ? 10.602 15.188 25.297 1 42.62 152 TYR B O 1
ATOM 2520 N N . GLU B 1 153 ? 10.703 17.359 24.797 1 46.41 153 GLU B N 1
ATOM 2521 C CA . GLU B 1 153 ? 12.023 17.469 24.188 1 46.41 153 GLU B CA 1
ATOM 2522 C C . GLU B 1 153 ? 13.047 16.609 24.922 1 46.41 153 GLU B C 1
ATOM 2524 O O . GLU B 1 153 ? 13.836 15.906 24.297 1 46.41 153 GLU B O 1
ATOM 2529 N N . PRO B 1 154 ? 13.141 16.719 26.047 1 40.78 154 PRO B N 1
ATOM 2530 C CA . PRO B 1 154 ? 14.211 15.945 26.672 1 40.78 154 PRO B CA 1
ATOM 2531 C C . PRO B 1 154 ? 14.047 14.445 26.453 1 40.78 154 PRO B C 1
ATOM 2533 O O . PRO B 1 154 ? 15.039 13.711 26.375 1 40.78 154 PRO B O 1
ATOM 2536 N N . LEU B 1 155 ? 12.945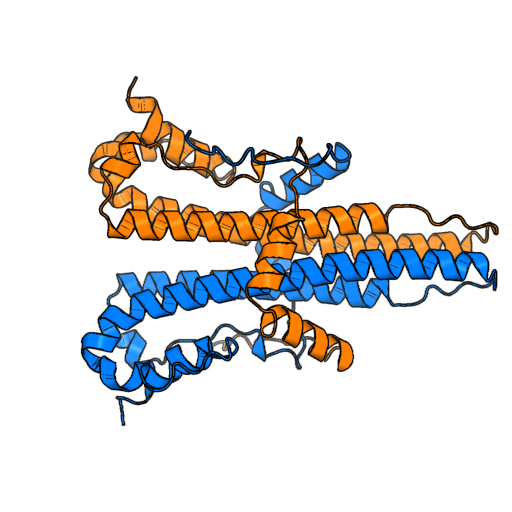 13.961 26.344 1 37.56 155 LEU B N 1
ATOM 2537 C CA . LEU B 1 155 ? 12.703 12.531 26.234 1 37.56 155 LEU B CA 1
ATOM 2538 C C . LEU B 1 155 ? 12.867 12.055 24.797 1 37.56 155 LEU B C 1
ATOM 2540 O O . LEU B 1 155 ? 13.125 10.875 24.547 1 37.56 155 LEU B O 1
ATOM 2544 N N . CYS B 1 156 ? 12.609 12.805 23.844 1 39.28 156 CYS B N 1
ATOM 2545 C CA . CYS B 1 156 ? 12.695 12.43 22.438 1 39.28 156 CYS B CA 1
ATOM 2546 C C . CYS B 1 156 ? 14.148 12.32 21.984 1 39.28 156 CYS B C 1
ATOM 2548 O O . CYS B 1 156 ? 14.445 11.672 20.984 1 39.28 156 CYS B O 1
ATOM 2550 N N . LYS B 1 157 ? 15.242 13.07 22.312 1 33.72 157 LYS B N 1
ATOM 2551 C CA . LYS B 1 157 ? 16.641 12.945 21.906 1 33.72 157 LYS B CA 1
ATOM 2552 C C . LYS B 1 157 ? 17.156 11.523 22.125 1 33.72 157 LYS B C 1
ATOM 2554 O O . LYS B 1 157 ? 18.016 11.047 21.391 1 33.72 157 LYS B O 1
ATOM 2559 N N . SER B 1 158 ? 16.875 10.93 23.141 1 31.02 158 SER B N 1
ATOM 2560 C CA . SER B 1 158 ? 17.516 9.641 23.391 1 31.02 158 SER B CA 1
ATOM 2561 C C . SER B 1 158 ? 16.984 8.562 22.469 1 31.02 158 SER B C 1
ATOM 2563 O O . SER B 1 158 ? 17.516 7.457 22.406 1 31.02 158 SER B O 1
ATOM 2565 N N . TYR B 1 159 ? 15.859 8.672 22 1 31.67 159 TYR B N 1
ATOM 2566 C CA . TYR B 1 159 ? 15.352 7.477 21.344 1 31.67 159 TYR B CA 1
ATOM 2567 C C . TYR B 1 159 ? 15.625 7.516 19.844 1 31.67 159 TYR B C 1
ATOM 2569 O O . TYR B 1 159 ? 14.844 8.094 19.078 1 31.67 159 TYR B O 1
ATOM 2577 N N . THR B 1 160 ? 16.781 7.727 19.297 1 29.66 160 THR B N 1
ATOM 2578 C CA . THR B 1 160 ? 17.219 7.766 17.922 1 29.66 160 THR B CA 1
ATOM 2579 C C . THR B 1 160 ? 16.984 6.422 17.234 1 29.66 160 THR B C 1
ATOM 2581 O O . THR B 1 160 ? 17.344 6.238 16.062 1 29.66 160 THR B O 1
ATOM 2584 N N . SER B 1 161 ? 17.109 5.293 17.812 1 29.33 161 SER B N 1
ATOM 2585 C CA . SER B 1 161 ? 17.453 4.184 16.922 1 29.33 161 SER B CA 1
ATOM 2586 C C . SER B 1 161 ? 16.375 3.988 15.852 1 29.33 161 SER B C 1
ATOM 2588 O O . SER B 1 161 ? 15.195 4.254 16.094 1 29.33 161 SER B O 1
ATOM 2590 N N . HIS B 1 162 ? 16.688 3.717 14.586 1 29.42 162 HIS B N 1
ATOM 2591 C CA . HIS B 1 162 ? 16.188 3.496 13.227 1 29.42 162 HIS B CA 1
ATOM 2592 C C . HIS B 1 162 ? 15.016 2.531 13.219 1 29.42 162 HIS B C 1
ATOM 2594 O O . HIS B 1 162 ? 14.445 2.25 12.164 1 29.42 162 HIS B O 1
ATOM 2600 N N . HIS B 1 163 ? 15.094 1.44 14.008 1 30.45 163 HIS B N 1
ATOM 2601 C CA . HIS B 1 163 ? 14.133 0.361 13.828 1 30.45 163 HIS B CA 1
ATOM 2602 C C . HIS B 1 163 ? 12.703 0.875 13.93 1 30.45 163 HIS B C 1
ATOM 2604 O O . HIS B 1 163 ? 12.312 1.432 14.961 1 30.45 163 HIS B O 1
ATOM 2610 N N . ASN B 1 164 ? 12.039 1.294 13.055 1 32.88 164 ASN B N 1
ATOM 2611 C CA . ASN B 1 164 ? 10.68 1.723 12.734 1 32.88 164 ASN B CA 1
ATOM 2612 C C . ASN B 1 164 ? 9.641 0.93 13.531 1 32.88 164 ASN B C 1
ATOM 2614 O O . ASN B 1 164 ? 8.438 1.157 13.383 1 32.88 164 ASN B O 1
ATOM 2618 N N . GLN B 1 165 ? 9.883 -0.142 14.125 1 33.38 165 GLN B N 1
ATOM 2619 C CA . GLN B 1 165 ? 9.258 -0.669 15.336 1 33.38 165 GLN B CA 1
ATOM 2620 C C . GLN B 1 165 ? 9.195 0.394 16.438 1 33.38 165 GLN B C 1
ATOM 2622 O O . GLN B 1 165 ? 8.297 0.361 17.281 1 33.38 165 GLN B O 1
ATOM 2627 N N . ASN B 1 166 ? 10.141 1.296 16.438 1 34.16 166 ASN B N 1
ATOM 2628 C CA . ASN B 1 166 ? 10.477 2.295 17.438 1 34.16 166 ASN B CA 1
ATOM 2629 C C . ASN B 1 166 ? 9.633 3.555 17.297 1 34.16 166 ASN B C 1
ATOM 2631 O O . ASN B 1 166 ? 9.766 4.496 18.078 1 34.16 166 ASN B O 1
ATOM 2635 N N . PHE B 1 167 ? 9.172 3.738 16.375 1 34.06 167 PHE B N 1
ATOM 2636 C CA . PHE B 1 167 ? 8.305 4.91 16.438 1 34.06 167 PHE B CA 1
ATOM 2637 C C . PHE B 1 167 ? 7.285 4.77 17.562 1 34.06 167 PHE B C 1
ATOM 2639 O O . PHE B 1 167 ? 7.012 5.73 18.297 1 34.06 167 PHE B O 1
ATOM 2646 N N . GLN B 1 168 ? 6.773 3.551 17.766 1 34.75 168 GLN B N 1
ATOM 2647 C CA . GLN B 1 168 ? 6.055 3.324 19.016 1 34.75 168 GLN B CA 1
ATOM 2648 C C . GLN B 1 168 ? 6.984 3.482 20.219 1 34.75 168 GLN B C 1
ATOM 2650 O O . GLN B 1 168 ? 6.605 4.082 21.219 1 34.75 168 GLN B O 1
ATOM 2655 N N . LYS B 1 169 ? 8.109 3.055 20.25 1 38.06 169 LYS B N 1
ATOM 2656 C CA . LYS B 1 169 ? 8.844 3.312 21.484 1 38.06 169 LYS B CA 1
ATOM 2657 C C . LYS B 1 169 ? 9.125 4.805 21.672 1 38.06 169 LYS B C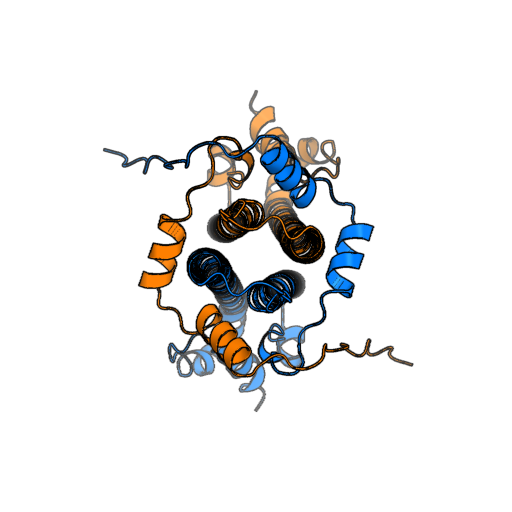 1
ATOM 2659 O O . LYS B 1 169 ? 9.016 5.336 22.766 1 38.06 169 LYS B O 1
ATOM 2664 N N . ILE B 1 170 ? 9.383 5.461 20.75 1 37.78 170 ILE B N 1
ATOM 2665 C CA . ILE B 1 170 ? 9.625 6.875 21.016 1 37.78 170 ILE B CA 1
ATOM 2666 C C . ILE B 1 170 ? 8.297 7.621 21.094 1 37.78 170 ILE B C 1
ATOM 2668 O O . ILE B 1 170 ? 8.102 8.461 21.969 1 37.78 170 ILE B O 1
ATOM 2672 N N . ILE B 1 171 ? 7.383 7.457 20.297 1 37.22 171 ILE B N 1
ATOM 2673 C CA . ILE B 1 171 ? 6.191 8.172 20.75 1 37.22 171 ILE B CA 1
ATOM 2674 C C . ILE B 1 171 ? 5.742 7.629 22.109 1 37.22 171 ILE B C 1
ATOM 2676 O O . ILE B 1 171 ? 5.371 8.398 23 1 37.22 171 ILE B O 1
ATOM 2680 N N . MET B 1 172 ? 5.75 6.355 22.312 1 35.38 172 MET B N 1
ATOM 2681 C CA . MET B 1 172 ? 5.438 5.84 23.641 1 35.38 172 MET B CA 1
ATOM 2682 C C . MET B 1 172 ? 6.551 6.172 24.641 1 35.38 172 MET B C 1
ATOM 2684 O O . MET B 1 172 ? 6.277 6.492 25.797 1 35.38 172 MET B O 1
ATOM 2688 N N . THR B 1 173 ? 7.746 5.844 24.531 1 35.78 173 THR B N 1
ATOM 2689 C CA . THR B 1 173 ? 8.578 6.133 25.688 1 35.78 173 THR B CA 1
ATOM 2690 C C . THR B 1 173 ? 8.547 7.621 26.016 1 35.78 173 THR B C 1
ATOM 2692 O O . THR B 1 173 ? 8.445 8 27.188 1 35.78 173 THR B O 1
ATOM 2695 N N . ARG B 1 174 ? 8.758 8.43 25.25 1 33.19 174 ARG B N 1
ATOM 2696 C CA . ARG B 1 174 ? 8.703 9.812 25.703 1 33.19 174 ARG B CA 1
ATOM 2697 C C . ARG B 1 174 ? 7.262 10.297 25.812 1 33.19 174 ARG B C 1
ATOM 2699 O O . ARG B 1 174 ? 6.926 11.078 26.703 1 33.19 174 ARG B O 1
ATOM 2706 N N . ILE B 1 175 ? 6.406 10.109 24.984 1 31.45 175 ILE B N 1
ATOM 2707 C CA . ILE B 1 175 ? 5.129 10.656 25.422 1 31.45 175 ILE B CA 1
ATOM 2708 C C . ILE B 1 175 ? 4.574 9.805 26.562 1 31.45 175 ILE B C 1
ATOM 2710 O O . ILE B 1 175 ? 4.047 10.336 27.547 1 31.45 175 ILE B O 1
ATOM 2714 N N . LEU B 1 176 ? 4.648 8.484 26.719 1 29.64 176 LEU B N 1
ATOM 2715 C CA . LEU B 1 176 ? 4.203 7.855 27.953 1 29.64 176 LEU B CA 1
ATOM 2716 C C . LEU B 1 176 ? 5.328 7.812 28.969 1 29.64 176 LEU B C 1
ATOM 2718 O O . LEU B 1 176 ? 5.082 7.863 30.188 1 29.64 176 LEU B O 1
ATOM 2722 N N . PHE B 1 177 ? 6.5 7.281 28.953 1 29.61 177 PHE B N 1
ATOM 2723 C CA . PHE B 1 177 ? 7.145 6.949 30.219 1 29.61 177 PHE B CA 1
ATOM 2724 C C . PHE B 1 177 ? 7.5 8.211 31 1 29.61 177 PHE B C 1
ATOM 2726 O O . PHE B 1 177 ? 7.887 8.141 32.156 1 29.61 177 PHE B O 1
ATOM 2733 N N . GLN B 1 178 ? 7.645 9.281 30.609 1 25.94 178 GLN B N 1
ATOM 2734 C CA . GLN B 1 178 ? 7.859 10.141 31.766 1 25.94 178 GLN B CA 1
ATOM 2735 C C . GLN B 1 178 ? 6.574 10.312 32.562 1 25.94 178 GLN B C 1
ATOM 2737 O O . GLN B 1 178 ? 6.559 11.023 33.562 1 25.94 178 GLN B O 1
ATOM 2742 N N . ILE B 1 179 ? 5.473 9.961 32.406 1 23.42 179 ILE B N 1
ATOM 2743 C CA . ILE B 1 179 ? 4.652 10.172 33.594 1 23.42 179 ILE B CA 1
ATOM 2744 C C . ILE B 1 179 ? 4.918 9.062 34.625 1 23.42 179 ILE B C 1
ATOM 2746 O O . ILE B 1 179 ? 4.23 8.969 35.625 1 23.42 179 ILE B O 1
ATOM 2750 N N . GLN B 1 180 ? 5.836 8.055 34.594 1 21.89 180 GLN B N 1
ATOM 2751 C CA . GLN B 1 180 ? 6.141 7.777 35.969 1 21.89 180 GLN B CA 1
ATOM 2752 C C . GLN B 1 180 ? 7.023 8.867 36.562 1 21.8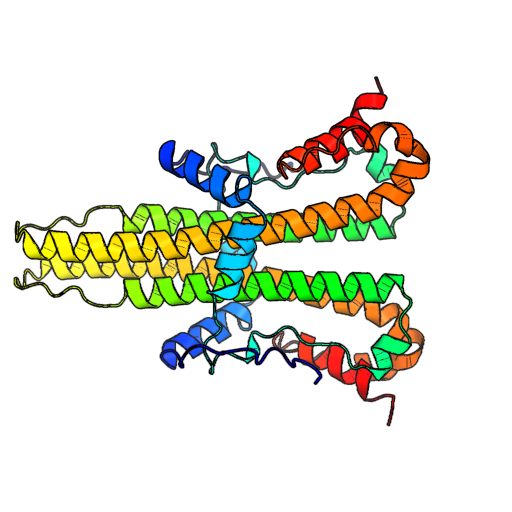9 180 GLN B C 1
ATOM 2754 O O . GLN B 1 180 ? 8 9.297 35.969 1 21.89 180 GLN B O 1
#

Solvent-accessible surface area (backbone atoms only — not comparable to full-atom values): 19702 Å² total; per-residue (Å²): 130,85,77,67,75,71,81,66,58,31,74,64,66,58,65,68,55,46,50,48,54,51,39,34,41,45,64,61,50,72,68,56,49,50,50,53,56,68,68,38,40,46,31,57,77,47,57,80,57,56,60,76,72,73,41,65,78,42,53,70,70,42,53,69,70,54,47,54,48,49,53,51,51,44,52,45,40,44,41,54,41,35,28,49,34,25,51,50,55,28,52,52,56,62,69,49,83,67,80,58,89,67,78,54,65,69,42,49,53,53,47,48,52,52,40,51,51,36,49,53,27,52,46,50,26,40,30,37,49,19,50,40,48,50,52,51,43,51,48,54,45,54,67,42,36,68,58,35,35,73,77,35,41,78,54,52,67,73,57,55,71,73,66,63,73,29,54,52,48,43,51,43,46,33,45,45,53,68,76,105,129,84,78,67,75,72,82,67,60,31,73,63,67,58,64,68,56,47,51,48,53,50,38,32,40,41,65,62,51,71,68,56,50,51,51,54,56,67,68,39,40,46,30,57,76,47,58,81,53,55,61,76,74,76,51,65,76,56,53,71,70,40,53,69,69,54,47,53,49,49,52,51,50,44,53,44,42,42,42,53,38,35,29,49,35,24,50,51,53,28,52,53,56,61,70,50,82,67,80,58,89,68,78,55,66,69,44,49,53,53,47,49,53,52,41,51,52,36,48,50,27,51,45,50,26,40,32,37,50,20,52,40,50,43,51,53,49,51,49,54,46,57,67,43,36,66,60,35,34,72,76,37,36,80,47,53,71,75,57,64,75,79,50,63,74,33,52,44,46,38,55,40,44,32,68,48,52,62,76,109

Organism: Strigamia maritima (NCBI:txid126957)

Secondary structure (DSSP, 8-state):
--------PBPPPPHHHHHHHHHHHHS--HHHHHHHHHH-PPBGGGGGGSPPPPPHHHHHHS-HHHHHHHHHHHHHHHHHHHHHHHHHHHHHHHHSPP--SS--HHHHHHHHHHHHHHHHHHHHHHHHHHHHHHHHHHHHHHHHHHHHHHHHHHHHHTT----TT-HHHHHHHHHHTTT-/--------PBPPPPHHHHHHHHHHHHS--HHHHHHHHHH-PPBGGGGGGSPPPPPHHHHHHS-HHHHHHHHHHHHHHHHHHHHHHHHHHHHHHHHSPP--SS--HHHHHHHHHHHHHHHHHHHHHHHHHHHHHHHHHHHHHHHHHHHHHHHHHHHHTT-----TTHHHIIIIIIIIGGG-

pLDDT: mean 70.55, std 21.4, range [20.45, 94.56]

Foldseek 3Di:
DPPPVPPDDDDDDDPVVVVVVCCVVPVDDPVRLVVLLVVLDDDPVVVLLQDADFDPQLLVVDDPVLNVVVVVLNVVSSVLSSVVSVLVVVLVVLPDDDPDPDPPVVVVVVSVVVSVVSNVVSVVVVVVSLVVNLVSLVVNCVSSCVVLCVVQVVQQVVQPDPPSSCSSVRSPRRSPPVVD/DPPPVPPDDDDDDDPVVVVVVVCVVPVDDPVRLVVLLVVLDDDPVVCLLQDADFDPVLLVVDDPVLNVVVVVLNVVSSSLSSVVSVLVVVLVVLPDDDPDPDPPVVVVVVSVVVSVVSNVVSVVVVVVSVVVLLVSLVVNCVSSCVVCCVVQVVQQVPQPDPPSSCSNVRSCVRVPPVVD

Radius of gyration: 22.3 Å; Cα contacts (8 Å, |Δi|>4): 380; chains: 2; bounding box: 44×70×58 Å

Nearest PDB structures (foldseek):
  7sgr-assembly1_E  TM=3.164E-01  e=3.345E+00  Escherichia coli CFT073